Protein AF-A0A2M8T6F3-F1 (afdb_monomer)

Solvent-accessible surface area (backbone atoms only — not comparable to full-atom values): 13696 Å² total; per-residue (Å²): 136,59,75,64,62,54,52,52,51,51,52,51,52,51,51,53,51,54,53,50,53,52,51,54,50,51,51,55,49,52,33,59,77,69,69,48,56,65,68,57,55,52,50,52,51,50,52,52,52,52,50,51,50,48,52,52,48,51,51,50,53,48,50,52,53,50,51,54,51,55,39,49,55,43,65,70,54,50,73,78,53,60,75,69,48,53,63,69,53,47,49,54,34,50,44,38,49,42,41,74,74,65,30,50,70,43,73,48,56,99,67,91,40,58,42,32,48,36,39,38,36,47,96,84,50,27,33,30,25,23,72,44,77,50,96,56,64,43,54,48,64,59,57,54,29,22,60,62,22,23,69,79,70,66,33,76,31,26,34,38,40,26,69,31,46,67,34,72,67,26,50,53,56,33,70,76,35,88,49,47,45,80,35,30,37,67,50,46,52,51,55,55,43,71,78,39,84,83,75,77,53,74,80,55,56,78,69,62,46,64,29,93,88,75,69,44,54,35,39,82,44,83,50,97,92,46,62,30,30,34,32,67,55,55,87,86,36,82,56,69,44,79,62,83,81,128

Secondary structure (DSSP, 8-state):
--HHHHHHHHHHHHHHHHHHHHHHHHHHHHHHHTT--HHHHHHHHHHHHHHHHHHHHHHHHHHHHHHHHHHHHHHT--HHHHTT--HHHHHHHHHHHHHHTT-EEEEPPSSS--S-SEEEEETTEEEEEEEE--SSPB-HHHHHHHHHHHHHHT-SEEEEEESS-B-HHHHHHHHHSTTEEEE-HHHHHHHHHHT-TT---HHHHTT-PBPTTTSPBEEEEEETTEEEEEETTTTT---EEE----

Mean predicted aligned error: 15.69 Å

Foldseek 3Di:
DDPVVVVVVVVVVVVVVVVVVVVVVVVVVVCVVVVPPPVVVVVVVVVVVVVVVVVVVVVVVVVVVVVVVLLVVLLPDDLVVLLVDDQVRVLSSVCSLLVLVVWDKDAADPPPSQLFGIWTDDPNAIETEHEDEDPDADEQVSVVSQVRCCVVVVHQAYEYEYCAHHDPRNVVSQVVPPRYYYHHNVNVVVSSVVSPVPPPDPVVVVVFDAFPPPRATWDWDADPVGIKTAGPPPPVDGDIGRDDDD

Nearest PDB structures (foldseek):
  4oc8-assembly1_B  TM=6.916E-01  e=4.211E-05  Azoarcus olearius
  8bao-assembly1_B  TM=6.295E-01  e=6.475E-03  Dysgonamonadaceae bacterium
  3g6w-assembly1_C  TM=5.113E-01  e=3.460E-01  Saccharolobus solfataricus
  1xtt-assembly1_D  TM=5.562E-01  e=5.346E-01  Saccharolobus solfataricus
  2wns-assembly1_A  TM=4.383E-01  e=2.383E-01  Homo sapiens

pLDDT: mean 86.15, std 12.75, range [47.06, 98.62]

Sequence (246 aa):
MSRIKRRMAAKRRKLYVELFISSVGLITCYLKVNRIDVANVRNVMLIIMAFLFFILLIRFLYTQFFNNRISSKYLNSSIGIVDKMTGEEFEEFLKAHFEKLGYKVELTPTTGDYGADLVLNKSGYRIVVQAKRWISKVGIEAVQQVIASKSYYKADKCLVVTNNYFTPNAINLADTNKNVELWDRRDLIKMMNKNNPTIKSSSEISKRVICPKCGKEMKLRHGRNGDFYGCSNYPKCKCTRAVRRR

Structure (mmCIF, N/CA/C/O backbone):
data_AF-A0A2M8T6F3-F1
#
_entry.id   AF-A0A2M8T6F3-F1
#
loop_
_atom_site.group_PDB
_atom_site.id
_atom_site.type_symbol
_atom_site.label_atom_id
_atom_site.label_alt_id
_atom_site.label_comp_id
_atom_site.label_asym_id
_atom_site.label_entity_id
_atom_site.label_seq_id
_atom_site.pdbx_PDB_ins_code
_atom_site.Cartn_x
_atom_site.Cartn_y
_atom_site.Cartn_z
_atom_site.occupancy
_atom_site.B_iso_or_equiv
_atom_site.auth_seq_id
_atom_site.auth_comp_id
_atom_site.auth_asym_id
_atom_site.auth_atom_id
_atom_site.pdbx_PDB_model_num
ATOM 1 N N . MET A 1 1 ? -16.363 -12.952 -40.901 1.00 53.62 1 MET A N 1
ATOM 2 C CA . MET A 1 1 ? -15.401 -12.110 -41.665 1.00 53.62 1 MET A CA 1
ATOM 3 C C . MET A 1 1 ? -15.574 -12.345 -43.173 1.00 53.62 1 MET A C 1
ATOM 5 O O . MET A 1 1 ? -15.381 -13.475 -43.618 1.00 53.62 1 MET A O 1
ATOM 9 N N . SER A 1 2 ? -16.007 -11.326 -43.933 1.00 66.88 2 SER A N 1
ATOM 10 C CA . SER A 1 2 ? -16.493 -11.441 -45.327 1.00 66.88 2 SER A CA 1
ATOM 11 C C . SER A 1 2 ? -15.417 -11.885 -46.336 1.00 66.88 2 SER A C 1
ATOM 13 O O . SER A 1 2 ? -14.233 -11.579 -46.176 1.00 66.88 2 SER A O 1
ATOM 15 N N . ARG A 1 3 ? -15.822 -12.597 -47.405 1.00 66.56 3 ARG A N 1
ATOM 16 C CA . ARG A 1 3 ? -14.931 -13.070 -48.496 1.00 66.56 3 ARG A CA 1
ATOM 17 C C . ARG A 1 3 ? -14.106 -11.932 -49.126 1.00 66.56 3 ARG A C 1
ATOM 19 O O . ARG A 1 3 ? -12.960 -12.147 -49.514 1.00 66.56 3 ARG A O 1
ATOM 26 N N . ILE A 1 4 ? -14.649 -10.714 -49.139 1.00 68.31 4 ILE A N 1
ATOM 27 C CA . ILE A 1 4 ? -13.994 -9.496 -49.638 1.00 68.31 4 ILE A CA 1
ATOM 28 C C . ILE A 1 4 ? -12.791 -9.101 -48.762 1.00 68.31 4 ILE A C 1
ATOM 30 O O . ILE A 1 4 ? -11.708 -8.859 -49.294 1.00 68.31 4 ILE A O 1
ATOM 34 N N . LYS A 1 5 ? -12.924 -9.130 -47.425 1.00 61.97 5 LYS A N 1
ATOM 35 C CA . LYS A 1 5 ? -11.810 -8.821 -46.504 1.00 61.97 5 LYS A CA 1
ATOM 36 C C . LYS A 1 5 ? -10.634 -9.792 -46.675 1.00 61.97 5 LYS A C 1
ATOM 38 O O . LYS A 1 5 ? -9.483 -9.367 -46.622 1.00 61.97 5 LYS A O 1
ATOM 43 N N . ARG A 1 6 ? -10.902 -11.076 -46.957 1.00 65.19 6 ARG A N 1
ATOM 44 C CA . ARG A 1 6 ? -9.846 -12.078 -47.220 1.00 65.19 6 ARG A CA 1
ATOM 45 C C . ARG A 1 6 ? -9.105 -11.812 -48.535 1.00 65.19 6 ARG A C 1
ATOM 47 O O . ARG A 1 6 ? -7.880 -11.877 -48.557 1.00 65.19 6 ARG A O 1
ATOM 54 N N . ARG A 1 7 ? -9.823 -11.450 -49.606 1.00 70.19 7 ARG A N 1
ATOM 55 C CA . ARG A 1 7 ? -9.215 -11.096 -50.905 1.00 70.19 7 ARG A CA 1
ATOM 56 C C . ARG A 1 7 ? -8.368 -9.823 -50.826 1.00 70.19 7 ARG A C 1
ATOM 58 O O . ARG A 1 7 ? -7.265 -9.800 -51.363 1.00 70.19 7 ARG A O 1
ATOM 65 N N . MET A 1 8 ? -8.833 -8.795 -50.111 1.00 66.06 8 MET A N 1
ATOM 66 C CA . MET A 1 8 ? -8.052 -7.567 -49.904 1.00 66.06 8 MET A CA 1
ATOM 67 C C . MET A 1 8 ? -6.778 -7.820 -49.087 1.00 66.06 8 MET A C 1
ATOM 69 O O . MET A 1 8 ? -5.720 -7.299 -49.434 1.00 66.06 8 MET A O 1
ATOM 73 N N . ALA A 1 9 ? -6.848 -8.658 -48.046 1.00 64.31 9 ALA A N 1
ATOM 74 C CA . ALA A 1 9 ? -5.675 -9.045 -47.263 1.00 64.31 9 ALA A CA 1
ATOM 75 C C . ALA A 1 9 ? -4.646 -9.824 -48.103 1.00 64.31 9 ALA A C 1
ATOM 77 O O . ALA A 1 9 ? -3.451 -9.562 -47.995 1.00 64.31 9 ALA A O 1
ATOM 78 N N . ALA A 1 10 ? -5.097 -10.725 -48.984 1.00 70.44 10 ALA A N 1
ATOM 79 C CA . ALA A 1 10 ? -4.219 -11.454 -49.902 1.00 70.44 10 ALA A CA 1
ATOM 80 C C . ALA A 1 10 ? -3.545 -10.526 -50.930 1.00 70.44 10 ALA A C 1
ATOM 82 O O . ALA A 1 10 ? -2.341 -10.631 -51.153 1.00 70.44 10 ALA A O 1
ATOM 83 N N . LYS A 1 11 ? -4.290 -9.565 -51.498 1.00 72.94 11 LYS A N 1
ATOM 84 C CA . LYS A 1 11 ? -3.749 -8.580 -52.450 1.00 72.94 11 LYS A CA 1
ATOM 85 C C . LYS A 1 11 ? -2.718 -7.655 -51.793 1.00 72.94 11 LYS A C 1
ATOM 87 O O . LYS A 1 11 ? -1.672 -7.403 -52.378 1.00 72.94 11 LYS A O 1
ATOM 92 N N . ARG A 1 12 ? -2.969 -7.221 -50.549 1.00 68.62 12 ARG A N 1
ATOM 93 C CA . ARG A 1 12 ? -1.994 -6.456 -49.752 1.00 68.62 12 ARG A CA 1
ATOM 94 C C . ARG A 1 12 ? -0.735 -7.270 -49.462 1.00 68.62 12 ARG A C 1
ATOM 96 O O . ARG A 1 12 ? 0.355 -6.760 -49.670 1.00 68.62 12 ARG A O 1
ATOM 103 N N . ARG A 1 13 ? -0.865 -8.536 -49.045 1.00 70.38 13 ARG A N 1
ATOM 104 C CA . ARG A 1 13 ? 0.295 -9.422 -48.824 1.00 70.38 13 ARG A CA 1
ATOM 105 C C . ARG A 1 13 ? 1.140 -9.581 -50.087 1.00 70.38 13 ARG A C 1
ATOM 107 O O . ARG A 1 13 ? 2.353 -9.471 -49.995 1.00 70.38 13 ARG A O 1
ATOM 114 N N . LYS A 1 14 ? 0.509 -9.774 -51.250 1.00 80.25 14 LYS A N 1
ATOM 115 C CA . LYS A 1 14 ? 1.218 -9.876 -52.532 1.00 80.25 14 LYS A CA 1
ATOM 116 C C . LYS A 1 14 ? 1.997 -8.595 -52.857 1.00 80.25 14 LYS A C 1
ATOM 118 O O . LYS A 1 14 ? 3.177 -8.679 -53.165 1.00 80.25 14 LYS A O 1
ATOM 123 N N . LEU A 1 15 ? 1.375 -7.429 -52.670 1.00 79.94 15 LEU A N 1
ATOM 124 C CA . LEU A 1 15 ? 2.025 -6.131 -52.875 1.00 79.94 15 LEU A CA 1
ATOM 125 C C . LEU A 1 15 ? 3.225 -5.911 -51.934 1.00 79.94 15 LEU A C 1
ATOM 127 O O . LEU A 1 15 ? 4.266 -5.439 -52.373 1.00 79.94 15 LEU A O 1
ATOM 131 N N . TYR A 1 16 ? 3.113 -6.283 -50.654 1.00 74.25 16 TYR A N 1
ATOM 132 C CA . TYR A 1 16 ? 4.238 -6.192 -49.712 1.00 74.25 16 TYR A CA 1
ATOM 133 C C . TYR A 1 16 ? 5.397 -7.121 -50.087 1.00 74.25 16 TYR A C 1
ATOM 135 O O . TYR A 1 16 ? 6.552 -6.734 -49.942 1.00 74.25 16 TYR A O 1
ATOM 143 N N . VAL A 1 17 ? 5.097 -8.326 -50.578 1.00 76.75 17 VAL A N 1
ATOM 144 C CA . VAL A 1 17 ? 6.118 -9.277 -51.040 1.00 76.75 17 VAL A CA 1
ATOM 145 C C . VAL A 1 17 ? 6.829 -8.743 -52.284 1.00 76.75 17 VAL A C 1
ATOM 147 O O . VAL A 1 17 ? 8.052 -8.783 -52.339 1.00 76.75 17 VAL A O 1
ATOM 150 N N . GLU A 1 18 ? 6.095 -8.178 -53.244 1.00 81.69 18 GLU A N 1
ATOM 151 C CA . GLU A 1 18 ? 6.681 -7.563 -54.444 1.00 81.69 18 GLU A CA 1
ATOM 152 C C . GLU A 1 18 ? 7.561 -6.352 -54.092 1.00 81.69 18 GLU A C 1
ATOM 154 O O . GLU A 1 18 ? 8.698 -6.260 -54.558 1.00 81.69 18 GLU A O 1
ATOM 159 N N . LEU A 1 19 ? 7.097 -5.477 -53.191 1.00 74.56 19 LEU A N 1
ATOM 160 C CA . LEU A 1 19 ? 7.885 -4.345 -52.691 1.00 74.56 19 LEU A CA 1
ATOM 161 C C . LEU A 1 19 ? 9.163 -4.806 -51.974 1.00 74.56 19 LEU A C 1
ATOM 163 O O . LEU A 1 19 ? 10.229 -4.238 -52.202 1.00 74.56 19 LEU A O 1
ATOM 167 N N . PHE A 1 20 ? 9.085 -5.863 -51.163 1.00 79.75 20 PHE A N 1
ATOM 168 C CA . PHE A 1 20 ? 10.239 -6.427 -50.461 1.00 79.75 20 PHE A CA 1
ATOM 169 C C . PHE A 1 20 ? 11.263 -7.058 -51.415 1.00 79.75 20 PHE A C 1
ATOM 171 O O . PHE A 1 20 ? 12.460 -6.826 -51.279 1.00 79.75 20 PHE A O 1
ATOM 178 N N . ILE A 1 21 ? 10.811 -7.814 -52.419 1.00 79.12 21 ILE A N 1
ATOM 179 C CA . ILE A 1 21 ? 11.706 -8.393 -53.432 1.00 79.12 21 ILE A CA 1
ATOM 180 C C . ILE A 1 21 ? 12.411 -7.274 -54.210 1.00 79.12 21 ILE A C 1
ATOM 182 O O . ILE A 1 21 ? 13.619 -7.348 -54.439 1.00 79.12 21 ILE A O 1
ATOM 186 N N . SER A 1 22 ? 11.683 -6.210 -54.564 1.00 79.50 22 SER A N 1
ATOM 187 C CA . SER A 1 22 ? 12.251 -5.081 -55.304 1.00 79.50 22 SER A CA 1
ATOM 188 C C . SER A 1 22 ? 13.301 -4.303 -54.496 1.00 79.50 22 SER A C 1
ATOM 190 O O . SER A 1 22 ? 14.354 -3.957 -55.031 1.00 79.50 22 SER A O 1
ATOM 192 N N . SER A 1 23 ? 13.083 -4.099 -53.191 1.00 74.31 23 SER A N 1
ATOM 193 C CA . SER A 1 23 ? 14.045 -3.408 -52.327 1.00 74.31 23 SER A CA 1
ATOM 194 C C . SER A 1 23 ? 15.296 -4.248 -52.052 1.00 74.31 23 SER A C 1
ATOM 196 O O . SER A 1 23 ? 16.404 -3.716 -52.102 1.00 74.31 23 SER A O 1
ATOM 198 N N . VAL A 1 24 ? 15.159 -5.566 -51.862 1.00 77.56 24 VAL A N 1
ATOM 199 C CA . VAL A 1 24 ? 16.305 -6.491 -51.765 1.00 77.56 24 VAL A CA 1
ATOM 200 C C . VAL A 1 24 ? 17.110 -6.500 -53.073 1.00 77.56 24 VAL A C 1
ATOM 202 O O . VAL A 1 24 ? 18.344 -6.489 -53.040 1.00 77.56 24 VAL A O 1
ATOM 205 N N . GLY A 1 25 ? 16.435 -6.447 -54.226 1.00 77.50 25 GLY A N 1
ATOM 206 C CA . GLY A 1 25 ? 17.064 -6.321 -55.544 1.00 77.50 25 GLY A CA 1
ATOM 207 C C . GLY A 1 25 ? 17.878 -5.030 -55.709 1.00 77.50 25 GLY A C 1
ATOM 208 O O . GLY A 1 25 ? 19.016 -5.068 -56.173 1.00 77.50 25 GLY A O 1
ATOM 209 N N . LEU A 1 26 ? 17.344 -3.888 -55.267 1.00 76.44 26 LEU A N 1
ATOM 210 C CA . LEU A 1 26 ? 18.054 -2.602 -55.307 1.00 76.44 26 LEU A CA 1
ATOM 211 C C . LEU A 1 26 ? 19.271 -2.581 -54.376 1.00 76.44 26 LEU A C 1
ATOM 213 O O . LEU A 1 26 ? 20.337 -2.115 -54.774 1.00 76.44 26 LEU A O 1
ATOM 217 N N . ILE A 1 27 ? 19.141 -3.136 -53.168 1.00 74.81 27 ILE A N 1
ATOM 218 C CA . ILE A 1 27 ? 20.241 -3.228 -52.199 1.00 74.81 27 ILE A CA 1
ATOM 219 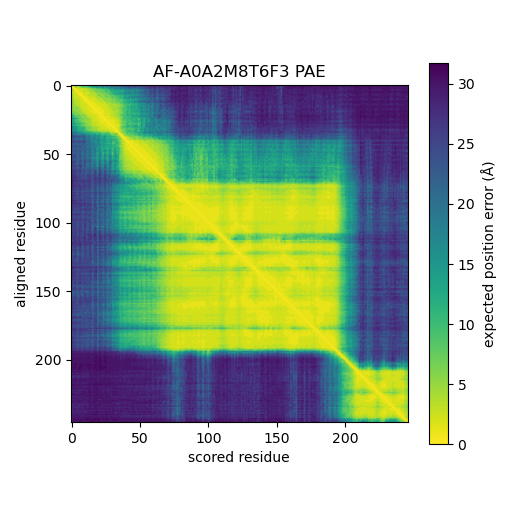C C . ILE A 1 27 ? 21.357 -4.126 -52.746 1.00 74.81 27 ILE A C 1
ATOM 221 O O . ILE A 1 27 ? 22.519 -3.734 -52.735 1.00 74.81 27 ILE A O 1
ATOM 225 N N . THR A 1 28 ? 21.029 -5.301 -53.287 1.00 72.19 28 THR A N 1
ATOM 226 C CA . THR A 1 28 ? 22.031 -6.210 -53.878 1.00 72.19 28 THR A CA 1
ATOM 227 C C . THR A 1 28 ? 22.720 -5.608 -55.105 1.00 72.19 28 THR A C 1
ATOM 229 O O . THR A 1 28 ? 23.937 -5.744 -55.243 1.00 72.19 28 THR A O 1
ATOM 232 N N . CYS A 1 29 ? 21.983 -4.885 -55.955 1.00 74.56 29 CYS A N 1
ATOM 233 C CA . CYS A 1 29 ? 22.549 -4.147 -57.084 1.00 74.56 29 CYS A CA 1
ATOM 234 C C . CYS A 1 29 ? 23.508 -3.040 -56.615 1.00 74.56 29 CYS A C 1
ATOM 236 O O . CYS A 1 29 ? 24.650 -2.984 -57.069 1.00 74.56 29 CYS A O 1
ATOM 238 N N . TYR A 1 30 ? 23.095 -2.221 -55.643 1.00 76.56 30 TYR A N 1
ATOM 239 C CA . TYR A 1 30 ? 23.916 -1.154 -55.066 1.00 76.56 30 TYR A CA 1
ATOM 240 C C . TYR A 1 30 ? 25.218 -1.681 -54.446 1.00 76.56 30 TYR A C 1
ATOM 242 O O . TYR A 1 30 ? 26.289 -1.115 -54.679 1.00 76.56 30 TYR A O 1
ATOM 250 N N . LEU A 1 31 ? 25.147 -2.790 -53.701 1.00 71.19 31 LEU A N 1
ATOM 251 C CA . LEU A 1 31 ? 26.322 -3.441 -53.115 1.00 71.19 31 LEU A CA 1
ATOM 252 C C . LEU A 1 31 ? 27.295 -3.933 -54.198 1.00 71.19 31 LEU A C 1
ATOM 254 O O . LEU A 1 31 ? 28.505 -3.756 -54.064 1.00 71.19 31 LEU A O 1
ATOM 258 N N . LYS A 1 32 ? 26.771 -4.485 -55.301 1.00 73.31 32 LYS A N 1
ATOM 259 C CA . LYS A 1 32 ? 27.574 -4.984 -56.427 1.00 73.31 32 LYS A CA 1
ATOM 260 C C . LYS A 1 32 ? 28.221 -3.859 -57.243 1.00 73.31 32 LYS A C 1
ATOM 262 O O . LYS A 1 32 ? 29.399 -3.970 -57.574 1.00 73.31 32 LYS A O 1
ATOM 267 N N . VAL A 1 33 ? 27.484 -2.782 -57.536 1.00 79.19 33 VAL A N 1
ATOM 268 C CA . VAL A 1 33 ? 27.979 -1.607 -58.285 1.00 79.19 33 VAL A CA 1
ATOM 269 C C . VAL A 1 33 ? 29.123 -0.920 -57.541 1.00 79.19 33 VAL A C 1
ATOM 271 O O . VAL A 1 33 ? 30.142 -0.601 -58.144 1.00 79.19 33 VAL A O 1
ATOM 274 N N . ASN A 1 34 ? 28.998 -0.766 -56.223 1.00 73.38 34 ASN A N 1
ATOM 275 C CA . ASN A 1 34 ? 30.015 -0.107 -55.403 1.00 73.38 34 ASN A CA 1
ATOM 276 C C . ASN A 1 34 ? 31.150 -1.048 -54.949 1.00 73.38 34 ASN A C 1
ATOM 278 O O . ASN A 1 34 ? 31.975 -0.649 -54.132 1.00 73.38 34 ASN A O 1
ATOM 282 N N . ARG A 1 35 ? 31.185 -2.300 -55.442 1.00 70.06 35 ARG A N 1
ATOM 283 C CA . ARG A 1 35 ? 32.111 -3.367 -55.006 1.00 70.06 35 ARG A CA 1
ATOM 284 C C . ARG A 1 35 ? 32.214 -3.498 -53.481 1.00 70.06 35 ARG A C 1
ATOM 286 O O . ARG A 1 35 ? 33.274 -3.806 -52.940 1.00 70.06 35 ARG A O 1
ATOM 293 N N . ILE A 1 36 ? 31.104 -3.264 -52.787 1.00 64.19 36 ILE A N 1
ATOM 294 C CA . ILE A 1 36 ? 31.040 -3.395 -51.339 1.00 64.19 36 ILE A CA 1
ATOM 295 C C . ILE A 1 36 ? 30.892 -4.884 -51.043 1.00 64.19 36 ILE A C 1
ATOM 297 O O . ILE A 1 36 ? 29.913 -5.513 -51.450 1.00 64.19 36 ILE A O 1
ATOM 301 N N . ASP A 1 37 ? 31.867 -5.453 -50.340 1.00 70.81 37 ASP A N 1
ATOM 302 C CA . ASP A 1 37 ? 31.825 -6.855 -49.944 1.00 70.81 37 ASP A CA 1
ATOM 303 C C . ASP A 1 37 ? 30.579 -7.116 -49.079 1.00 70.81 37 ASP A C 1
ATOM 305 O O . ASP A 1 37 ? 30.418 -6.582 -47.977 1.00 70.81 37 ASP A O 1
ATOM 309 N N . VAL A 1 38 ? 29.667 -7.936 -49.604 1.00 65.81 38 VAL A N 1
ATOM 310 C CA . VAL A 1 38 ? 28.400 -8.292 -48.955 1.00 65.81 38 VAL A CA 1
ATOM 311 C C . VAL A 1 38 ? 28.657 -8.988 -47.615 1.00 65.81 38 VAL A C 1
ATOM 313 O O . VAL A 1 38 ? 27.866 -8.827 -46.683 1.00 65.81 38 VAL A O 1
ATOM 316 N N . ALA A 1 39 ? 29.777 -9.710 -47.478 1.00 68.88 39 ALA A N 1
ATOM 317 C CA . ALA A 1 39 ? 30.193 -10.285 -46.206 1.00 68.88 39 ALA A CA 1
ATOM 318 C C . ALA A 1 39 ? 30.544 -9.186 -45.193 1.00 68.88 39 ALA A C 1
ATOM 320 O O . ALA A 1 39 ? 30.109 -9.275 -44.045 1.00 68.88 39 ALA A O 1
ATOM 321 N N . ASN A 1 40 ? 31.217 -8.113 -45.623 1.00 75.69 40 ASN A N 1
ATOM 322 C CA . ASN A 1 40 ? 31.527 -6.969 -44.764 1.00 75.69 40 ASN A CA 1
ATOM 323 C C . ASN A 1 40 ? 30.260 -6.221 -44.337 1.00 75.69 40 ASN A C 1
ATOM 325 O O . ASN A 1 40 ? 30.106 -5.932 -43.154 1.00 75.69 40 ASN A O 1
ATOM 329 N N . VAL A 1 41 ? 29.298 -5.990 -45.237 1.00 79.12 41 VAL A N 1
ATOM 330 C CA . VAL A 1 41 ? 28.024 -5.331 -44.873 1.00 79.12 41 VAL A CA 1
ATOM 331 C C . VAL A 1 41 ? 27.193 -6.186 -43.925 1.00 79.12 41 VAL A C 1
ATOM 333 O O . VAL A 1 41 ? 26.648 -5.668 -42.951 1.00 79.12 41 VAL A O 1
ATOM 336 N N . ARG A 1 42 ? 27.128 -7.502 -44.157 1.00 79.31 42 ARG A N 1
ATOM 337 C CA . ARG A 1 42 ? 26.465 -8.443 -43.246 1.00 79.31 42 ARG A CA 1
ATOM 338 C C . ARG A 1 42 ? 27.115 -8.421 -41.863 1.00 79.31 42 ARG A C 1
ATOM 340 O O . ARG A 1 42 ? 26.402 -8.345 -40.868 1.00 79.31 42 ARG A O 1
ATOM 347 N N . ASN A 1 43 ? 28.444 -8.457 -41.796 1.00 77.06 43 ASN A N 1
ATOM 348 C CA . ASN A 1 43 ? 29.179 -8.434 -40.532 1.00 77.06 43 ASN A CA 1
ATOM 349 C C . ASN A 1 43 ? 28.984 -7.100 -39.793 1.00 77.06 43 ASN A C 1
ATOM 351 O O . ASN A 1 43 ? 28.716 -7.110 -38.595 1.00 77.06 43 ASN A O 1
ATOM 355 N N . VAL A 1 44 ? 29.013 -5.964 -40.500 1.00 82.62 44 VAL A N 1
ATOM 356 C CA . VAL A 1 44 ? 28.726 -4.636 -39.928 1.00 82.62 44 VAL A CA 1
ATOM 357 C C . VAL A 1 44 ? 27.299 -4.570 -39.373 1.00 82.62 44 VAL A C 1
ATOM 359 O O . VAL A 1 44 ? 27.104 -4.132 -38.241 1.00 82.62 44 VAL A O 1
ATOM 362 N N . MET A 1 45 ? 26.302 -5.070 -40.109 1.00 85.25 45 MET A N 1
ATOM 363 C CA . MET A 1 45 ? 24.916 -5.127 -39.630 1.00 85.25 45 MET A CA 1
ATOM 364 C C . MET A 1 45 ? 24.760 -6.016 -38.388 1.00 85.25 45 MET A C 1
ATOM 366 O O . MET A 1 45 ? 24.052 -5.640 -37.454 1.00 85.25 45 MET A O 1
ATOM 370 N N . LEU A 1 46 ? 25.439 -7.168 -38.336 1.00 82.75 46 LEU A N 1
ATOM 371 C CA . LEU A 1 46 ? 25.434 -8.048 -37.161 1.00 82.75 46 LEU A CA 1
ATOM 372 C C . LEU A 1 46 ? 26.051 -7.367 -35.931 1.00 82.75 46 LEU A C 1
ATOM 374 O O . LEU A 1 46 ? 25.494 -7.479 -34.841 1.00 82.75 46 LEU A O 1
ATOM 378 N N . ILE A 1 47 ? 27.144 -6.618 -36.104 1.00 81.25 47 ILE A N 1
ATOM 379 C CA . ILE A 1 47 ? 27.788 -5.859 -35.022 1.00 81.25 47 ILE A CA 1
ATOM 380 C C . ILE A 1 47 ? 26.852 -4.765 -34.492 1.00 81.25 47 ILE A C 1
ATOM 382 O O . ILE A 1 47 ? 26.685 -4.639 -33.280 1.00 81.25 47 ILE A O 1
ATOM 386 N N . ILE A 1 48 ? 26.185 -4.016 -35.378 1.00 87.38 48 ILE A N 1
ATOM 387 C CA . ILE A 1 48 ? 25.223 -2.973 -34.983 1.00 87.38 48 ILE A CA 1
ATOM 388 C C . ILE A 1 48 ? 24.043 -3.585 -34.218 1.00 87.38 48 ILE A C 1
ATOM 390 O O . ILE A 1 48 ? 23.667 -3.082 -33.159 1.00 87.38 48 ILE A O 1
ATOM 394 N N . MET A 1 49 ? 23.475 -4.692 -34.710 1.00 91.50 49 MET A N 1
ATOM 395 C CA . MET A 1 49 ? 22.377 -5.382 -34.023 1.00 91.50 49 MET A CA 1
ATOM 396 C C . MET A 1 49 ? 22.803 -5.919 -32.652 1.00 91.50 49 MET A C 1
ATOM 398 O O . MET A 1 49 ? 22.057 -5.764 -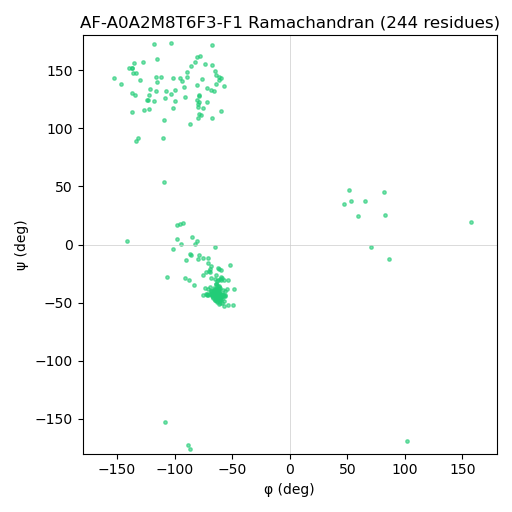31.685 1.00 91.50 49 MET A O 1
ATOM 402 N N . ALA A 1 50 ? 24.001 -6.498 -32.542 1.00 84.75 50 ALA A N 1
ATOM 403 C CA . ALA A 1 50 ? 24.546 -6.971 -31.273 1.00 84.75 50 ALA A CA 1
ATOM 404 C C . ALA A 1 50 ? 24.768 -5.819 -30.280 1.00 84.75 50 ALA A C 1
ATOM 406 O O . ALA A 1 50 ? 24.439 -5.952 -29.103 1.00 84.75 50 ALA A O 1
ATOM 407 N N . PHE A 1 51 ? 25.252 -4.667 -30.751 1.00 91.38 51 PHE A N 1
ATOM 408 C CA . PHE A 1 51 ? 25.445 -3.474 -29.927 1.00 91.38 51 PHE A CA 1
ATOM 409 C C . PHE A 1 51 ? 24.116 -2.893 -29.422 1.00 91.38 51 PHE A C 1
ATOM 411 O O . PHE A 1 51 ? 23.978 -2.610 -28.233 1.00 91.38 51 PHE A O 1
ATOM 418 N N . LEU A 1 52 ? 23.100 -2.788 -30.287 1.00 93.44 52 LEU A N 1
ATOM 419 C CA . LEU A 1 52 ? 21.754 -2.358 -29.887 1.00 93.44 52 LEU A CA 1
ATOM 420 C C . LEU A 1 52 ? 21.123 -3.328 -28.885 1.00 93.44 52 LEU A C 1
ATOM 422 O O . LEU A 1 52 ? 20.550 -2.896 -27.885 1.00 93.44 52 LEU A O 1
ATOM 426 N N . PHE A 1 53 ? 21.262 -4.635 -29.118 1.00 93.56 53 PHE A N 1
ATOM 427 C CA . PHE A 1 53 ? 20.815 -5.653 -28.174 1.00 93.56 53 PHE A CA 1
ATOM 428 C C . PHE A 1 53 ? 21.524 -5.513 -26.824 1.00 93.56 53 PHE A C 1
ATOM 430 O O . PHE A 1 53 ? 20.869 -5.558 -25.787 1.00 93.56 53 PHE A O 1
ATOM 437 N N . PHE A 1 54 ? 22.836 -5.275 -26.822 1.00 94.00 54 PHE A N 1
ATOM 438 C CA . PHE A 1 54 ? 23.614 -5.072 -25.604 1.00 94.00 54 PHE A CA 1
ATOM 439 C C . PHE A 1 54 ? 23.186 -3.809 -24.840 1.00 94.00 54 PHE A C 1
ATOM 441 O O . PHE A 1 54 ? 23.039 -3.860 -23.622 1.00 94.00 54 PHE A O 1
ATOM 448 N N . ILE A 1 55 ? 22.886 -2.703 -25.532 1.00 93.75 55 ILE A N 1
ATOM 449 C CA . ILE A 1 55 ? 22.320 -1.492 -24.912 1.00 93.75 55 ILE A CA 1
ATOM 450 C C . ILE A 1 55 ? 20.956 -1.788 -24.278 1.00 93.75 55 ILE A C 1
ATOM 452 O O . ILE A 1 55 ? 20.707 -1.401 -23.134 1.00 93.75 55 ILE A O 1
ATOM 456 N N . LEU A 1 56 ? 20.071 -2.485 -24.997 1.00 93.25 56 LEU A N 1
ATOM 457 C CA . LEU A 1 56 ? 18.759 -2.876 -24.476 1.00 93.25 56 LEU A CA 1
ATOM 458 C C . LEU A 1 56 ? 18.889 -3.821 -23.278 1.00 93.25 56 LEU A C 1
ATOM 460 O O . LEU A 1 56 ? 18.148 -3.671 -22.308 1.00 93.25 56 LEU A O 1
ATOM 464 N N . LEU A 1 57 ? 19.857 -4.738 -23.312 1.00 93.19 57 LEU A N 1
ATOM 465 C CA . LEU A 1 57 ? 20.171 -5.647 -22.216 1.00 93.19 57 LEU A CA 1
ATOM 466 C C . LEU A 1 57 ? 20.690 -4.882 -20.995 1.00 93.19 57 LEU A C 1
ATOM 468 O O . LEU A 1 57 ? 20.178 -5.093 -19.902 1.00 93.19 57 LEU A O 1
ATOM 472 N N . ILE A 1 58 ? 21.639 -3.956 -21.159 1.00 91.50 58 ILE A N 1
ATOM 473 C CA . ILE A 1 58 ? 22.131 -3.106 -20.062 1.00 91.50 58 ILE A CA 1
ATOM 474 C C . ILE A 1 58 ? 20.984 -2.299 -19.463 1.00 91.50 58 ILE A C 1
ATOM 476 O O . ILE A 1 58 ? 20.830 -2.275 -18.245 1.00 91.50 58 ILE A O 1
ATOM 480 N N . ARG A 1 59 ? 20.152 -1.667 -20.298 1.00 92.38 59 ARG A N 1
ATOM 481 C CA . ARG A 1 59 ? 18.982 -0.914 -19.836 1.00 92.38 59 ARG A CA 1
ATOM 482 C C . ARG A 1 59 ? 18.024 -1.818 -19.062 1.00 92.38 59 ARG A C 1
ATOM 484 O O . ARG A 1 59 ? 17.587 -1.437 -17.984 1.00 92.38 59 ARG A O 1
ATOM 491 N N . PHE A 1 60 ? 17.740 -3.017 -19.567 1.00 91.19 60 PHE A N 1
ATOM 492 C CA . PHE A 1 60 ? 16.894 -4.002 -18.893 1.00 91.19 60 PHE A CA 1
ATOM 493 C C . PHE A 1 60 ? 17.471 -4.430 -17.537 1.00 91.19 60 PHE A C 1
ATOM 495 O O . PHE A 1 60 ? 16.757 -4.409 -16.535 1.00 91.19 60 PHE A O 1
ATOM 502 N N . LEU A 1 61 ? 18.763 -4.762 -17.485 1.00 88.31 61 LEU A N 1
ATOM 503 C CA . LEU A 1 61 ? 19.464 -5.141 -16.258 1.00 88.31 61 LEU A CA 1
ATOM 504 C C . LEU A 1 61 ? 19.503 -3.986 -15.252 1.00 88.31 61 LEU A C 1
ATOM 506 O O . LEU A 1 61 ? 19.268 -4.207 -14.066 1.00 88.31 61 LEU A O 1
ATOM 510 N N . TYR A 1 62 ? 19.733 -2.756 -15.714 1.00 84.56 62 TYR A N 1
ATOM 511 C CA . TYR A 1 62 ? 19.699 -1.555 -14.884 1.00 84.56 62 TYR A CA 1
ATOM 512 C C . TYR A 1 62 ? 18.301 -1.310 -14.313 1.00 84.56 62 TYR A C 1
ATOM 514 O O . TYR A 1 62 ? 18.164 -1.105 -13.111 1.00 84.56 62 TYR A O 1
ATOM 522 N N . THR A 1 63 ? 17.254 -1.395 -15.140 1.00 75.12 63 THR A N 1
ATOM 523 C CA . THR A 1 63 ? 15.863 -1.268 -14.688 1.00 75.12 63 THR A CA 1
ATOM 524 C C . THR A 1 63 ? 15.513 -2.347 -13.666 1.00 75.12 63 THR A C 1
ATOM 526 O O . THR A 1 63 ? 14.963 -2.025 -12.618 1.00 75.12 63 THR A O 1
ATOM 529 N N . GLN A 1 64 ? 15.885 -3.607 -13.908 1.00 77.00 64 GLN A N 1
ATOM 530 C CA . GLN A 1 64 ? 15.675 -4.692 -12.946 1.00 77.00 64 GLN A CA 1
ATOM 531 C C . GLN A 1 64 ? 16.409 -4.444 -11.624 1.00 77.00 64 GLN A C 1
ATOM 533 O O . GLN A 1 64 ? 15.828 -4.566 -10.546 1.00 77.00 64 GLN A O 1
ATOM 538 N N . PHE A 1 65 ? 17.681 -4.055 -11.688 1.00 77.00 65 PHE A N 1
ATOM 539 C CA . PHE A 1 65 ? 18.484 -3.770 -10.503 1.00 77.00 65 PHE A CA 1
ATOM 540 C C . PHE A 1 65 ? 17.929 -2.588 -9.696 1.00 77.00 65 PHE A C 1
ATOM 542 O O . PHE A 1 65 ? 17.818 -2.663 -8.471 1.00 77.00 65 PHE A O 1
ATOM 549 N N . PHE A 1 66 ? 17.556 -1.506 -10.377 1.00 68.38 66 PHE A N 1
ATOM 550 C CA . PHE A 1 66 ? 17.015 -0.300 -9.762 1.00 68.38 66 PHE A CA 1
ATOM 551 C C . PHE A 1 66 ? 15.646 -0.555 -9.122 1.00 68.38 66 PHE A C 1
ATOM 553 O O . PHE A 1 66 ? 15.452 -0.215 -7.954 1.00 68.38 66 PHE A O 1
ATOM 560 N N . ASN A 1 67 ? 14.744 -1.246 -9.827 1.00 70.19 67 ASN A N 1
ATOM 561 C CA . ASN A 1 67 ? 13.439 -1.644 -9.297 1.00 70.19 67 ASN A CA 1
ATOM 562 C C . ASN A 1 67 ? 13.594 -2.514 -8.042 1.00 70.19 67 ASN A C 1
ATOM 564 O O . ASN A 1 67 ? 12.965 -2.246 -7.021 1.00 70.19 67 ASN A O 1
ATOM 568 N N . ASN A 1 68 ? 14.510 -3.488 -8.067 1.00 71.88 68 ASN A N 1
ATOM 569 C CA . ASN A 1 68 ? 14.790 -4.331 -6.905 1.00 71.88 68 ASN A CA 1
ATOM 570 C C . ASN A 1 68 ? 15.314 -3.528 -5.705 1.00 71.88 68 ASN A C 1
ATOM 572 O O . ASN A 1 68 ? 14.938 -3.810 -4.564 1.00 71.88 68 ASN A O 1
ATOM 576 N N . ARG A 1 69 ?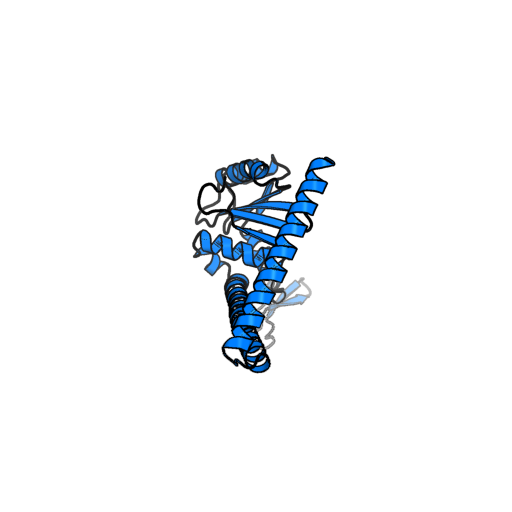 16.160 -2.512 -5.930 1.00 70.62 69 ARG A N 1
ATOM 577 C CA . ARG A 1 69 ? 16.636 -1.636 -4.848 1.00 70.62 69 ARG A CA 1
ATOM 578 C C . ARG A 1 69 ? 15.523 -0.769 -4.261 1.00 70.62 69 ARG A C 1
ATOM 580 O O . ARG A 1 69 ? 15.446 -0.669 -3.037 1.00 70.62 69 ARG A O 1
ATOM 587 N N . ILE A 1 70 ? 14.668 -0.172 -5.093 1.00 70.31 70 ILE A N 1
ATOM 588 C CA . ILE A 1 70 ? 13.545 0.655 -4.625 1.00 70.31 70 ILE A CA 1
ATOM 589 C C . ILE A 1 70 ? 12.559 -0.185 -3.813 1.00 70.31 70 ILE A C 1
ATOM 591 O O . ILE A 1 70 ? 12.244 0.177 -2.679 1.00 70.31 70 ILE A O 1
ATOM 595 N N . SER A 1 71 ? 12.142 -1.344 -4.324 1.00 77.94 71 SER A N 1
ATOM 596 C CA . SER A 1 71 ? 11.235 -2.228 -3.585 1.00 77.94 71 SER A CA 1
ATOM 597 C C . SER A 1 71 ? 11.857 -2.690 -2.265 1.00 77.94 71 SER A C 1
ATOM 599 O O . SER A 1 71 ? 11.175 -2.730 -1.244 1.00 77.94 71 SER A O 1
ATOM 601 N N . SER A 1 72 ? 13.170 -2.950 -2.235 1.00 81.38 72 SER A N 1
ATOM 602 C CA . SER A 1 72 ? 13.886 -3.294 -0.999 1.00 81.38 72 SER A CA 1
ATOM 603 C C . SER A 1 72 ? 13.883 -2.158 0.039 1.00 81.38 72 SER A C 1
ATOM 605 O O . SER A 1 72 ? 13.713 -2.429 1.229 1.00 81.38 72 SER A O 1
ATOM 607 N N . LYS A 1 73 ? 14.000 -0.884 -0.375 1.00 88.62 73 LYS A N 1
ATOM 608 C CA . LYS A 1 73 ? 13.877 0.281 0.531 1.00 88.62 73 LYS A CA 1
ATOM 609 C C . LYS A 1 73 ? 12.527 0.269 1.258 1.00 88.62 73 LYS A C 1
ATOM 611 O O . LYS A 1 73 ? 12.481 0.412 2.481 1.00 88.62 73 LYS A O 1
ATOM 616 N N . TYR A 1 74 ? 11.434 0.075 0.522 1.00 91.31 74 TYR A N 1
ATOM 617 C CA . TYR A 1 74 ? 10.091 0.091 1.101 1.00 91.31 74 TYR A CA 1
ATOM 618 C C . TYR A 1 74 ? 9.799 -1.146 1.952 1.00 91.31 74 TYR A C 1
ATOM 620 O O . TYR A 1 74 ? 9.304 -1.002 3.066 1.00 91.31 74 TYR A O 1
ATOM 628 N N . LEU A 1 75 ? 10.174 -2.342 1.491 1.00 89.38 75 LEU A N 1
ATOM 629 C CA . LEU A 1 75 ? 9.962 -3.601 2.221 1.00 89.38 75 LEU A CA 1
ATOM 630 C C . LEU A 1 75 ? 10.653 -3.642 3.592 1.00 89.38 75 LEU A C 1
ATOM 632 O O . LEU A 1 75 ? 10.180 -4.328 4.494 1.00 89.38 75 LEU A O 1
ATOM 636 N N . ASN A 1 76 ? 11.752 -2.905 3.759 1.00 87.94 76 ASN A N 1
ATOM 637 C CA . ASN A 1 76 ? 12.505 -2.838 5.014 1.00 87.94 76 ASN A CA 1
ATOM 638 C C . ASN A 1 76 ? 12.165 -1.601 5.869 1.00 87.94 76 ASN A C 1
ATOM 640 O O . ASN A 1 76 ? 12.802 -1.367 6.898 1.00 87.94 76 ASN A O 1
ATOM 644 N N . SER A 1 77 ? 11.186 -0.788 5.462 1.00 89.31 77 SER A N 1
ATOM 645 C CA . SER A 1 77 ? 10.791 0.410 6.207 1.00 89.31 77 SER A CA 1
ATOM 646 C C . SER A 1 77 ? 10.049 0.044 7.496 1.00 89.31 77 SER A C 1
ATOM 648 O O . SER A 1 77 ? 9.150 -0.791 7.494 1.00 89.31 77 SER A O 1
ATOM 650 N N . SER A 1 78 ? 10.402 0.685 8.614 1.00 91.69 78 SER A N 1
ATOM 651 C CA . SER A 1 78 ? 9.686 0.521 9.885 1.00 91.69 78 SER A CA 1
ATOM 652 C C . SER A 1 78 ? 8.419 1.377 9.926 1.00 91.69 78 SER A C 1
ATOM 654 O O . SER A 1 78 ? 8.298 2.361 9.196 1.00 91.69 78 SER A O 1
ATOM 656 N N . ILE A 1 79 ? 7.483 1.062 10.829 1.00 91.94 79 ILE A N 1
ATOM 657 C CA . ILE A 1 79 ? 6.224 1.818 10.933 1.00 91.94 79 ILE A CA 1
ATOM 658 C C . ILE A 1 79 ? 6.446 3.312 11.244 1.00 91.94 79 ILE A C 1
ATOM 660 O O . ILE A 1 79 ? 5.684 4.156 10.788 1.00 91.94 79 ILE A O 1
ATOM 664 N N . GLY A 1 80 ? 7.522 3.658 11.961 1.00 90.81 80 GLY A N 1
ATOM 665 C CA . GLY A 1 80 ? 7.872 5.055 12.237 1.00 90.81 80 GLY A CA 1
ATOM 666 C C . GLY A 1 80 ? 8.416 5.811 11.018 1.00 90.81 80 GLY A C 1
ATOM 667 O O . GLY A 1 80 ? 8.324 7.035 10.978 1.00 90.81 80 GLY A O 1
ATOM 668 N N . ILE A 1 81 ? 8.971 5.104 10.025 1.00 93.12 81 ILE A N 1
ATOM 669 C CA . ILE A 1 81 ? 9.336 5.689 8.723 1.00 93.12 81 ILE A CA 1
ATOM 670 C C . ILE A 1 81 ? 8.067 5.898 7.896 1.00 93.12 81 ILE A C 1
ATOM 672 O O . ILE A 1 81 ? 7.889 6.968 7.327 1.00 93.12 81 ILE A O 1
ATOM 676 N N . VAL A 1 82 ? 7.161 4.914 7.896 1.00 94.56 82 VAL A N 1
ATOM 677 C CA . VAL A 1 82 ? 5.869 4.990 7.193 1.00 94.56 82 VAL A CA 1
ATOM 678 C C . VAL A 1 82 ? 5.051 6.206 7.637 1.00 94.56 82 VAL A C 1
ATOM 680 O O . VAL A 1 82 ? 4.476 6.897 6.803 1.00 94.56 82 VAL A O 1
ATOM 683 N N . ASP A 1 83 ? 5.053 6.534 8.931 1.00 94.81 83 ASP A N 1
ATOM 684 C CA . ASP A 1 83 ? 4.345 7.713 9.453 1.00 94.81 83 ASP A CA 1
ATOM 685 C C . ASP A 1 83 ? 4.865 9.051 8.899 1.00 94.81 83 ASP A C 1
ATOM 687 O O . ASP A 1 83 ? 4.150 10.051 8.950 1.00 94.81 83 ASP A O 1
ATOM 691 N N . LYS A 1 84 ? 6.095 9.079 8.372 1.00 94.75 84 LYS A N 1
ATOM 692 C CA . LYS A 1 84 ? 6.753 10.276 7.831 1.00 94.75 84 LYS A CA 1
ATOM 693 C C . LYS A 1 84 ? 6.725 10.347 6.303 1.00 94.75 84 LYS A C 1
ATOM 695 O O . LYS A 1 84 ? 7.196 11.338 5.754 1.00 94.75 84 LYS A O 1
ATOM 700 N N . MET A 1 85 ? 6.204 9.321 5.630 1.00 95.00 85 MET A N 1
ATOM 701 C CA . MET A 1 85 ? 6.141 9.263 4.168 1.00 95.00 85 MET A CA 1
ATOM 702 C C . MET A 1 85 ? 5.182 10.312 3.595 1.00 95.00 85 MET A C 1
ATOM 704 O O . MET A 1 85 ? 4.205 10.720 4.236 1.00 95.00 85 MET A O 1
ATOM 708 N N . THR A 1 86 ? 5.401 10.721 2.350 1.00 95.94 86 THR A N 1
ATOM 709 C CA . THR A 1 86 ? 4.363 11.400 1.560 1.00 95.94 86 THR A CA 1
ATOM 710 C C . THR A 1 86 ? 3.211 10.436 1.221 1.00 95.94 86 THR A C 1
ATOM 712 O O . THR A 1 86 ? 3.280 9.242 1.514 1.00 95.94 86 THR A O 1
ATOM 715 N N . GLY A 1 87 ? 2.110 10.952 0.660 1.00 94.38 87 GLY A N 1
ATOM 716 C CA . GLY A 1 87 ? 1.019 10.096 0.166 1.00 94.38 87 GLY A CA 1
ATOM 717 C C . GLY A 1 87 ? 1.507 9.153 -0.937 1.00 94.38 87 GLY A C 1
ATOM 718 O O . GLY A 1 87 ? 1.391 7.941 -0.800 1.00 94.38 87 GLY A O 1
ATOM 719 N N . GLU A 1 88 ? 2.195 9.712 -1.932 1.00 94.00 88 GLU A N 1
ATOM 720 C CA . GLU A 1 88 ? 2.803 8.967 -3.042 1.00 94.00 88 GLU A CA 1
ATOM 721 C C . GLU A 1 88 ? 3.818 7.915 -2.559 1.00 94.00 88 GLU A C 1
ATOM 723 O O . GLU A 1 88 ? 3.819 6.771 -3.011 1.00 94.00 88 GLU A O 1
ATOM 728 N N . GLU A 1 89 ? 4.667 8.257 -1.582 1.00 95.06 89 GLU A N 1
ATOM 729 C CA . GLU A 1 89 ? 5.598 7.290 -0.993 1.00 95.06 89 GLU A CA 1
ATOM 730 C C . GLU A 1 89 ? 4.871 6.156 -0.264 1.00 95.06 89 GLU A C 1
ATOM 732 O O . GLU A 1 89 ? 5.351 5.021 -0.269 1.00 95.06 89 GLU A O 1
ATOM 737 N N . PHE A 1 90 ? 3.728 6.445 0.364 1.00 96.88 90 PHE A N 1
ATOM 738 C CA . PHE A 1 90 ? 2.909 5.429 1.014 1.00 96.88 90 PHE A CA 1
ATOM 739 C C . PHE A 1 90 ? 2.257 4.487 -0.006 1.00 96.88 90 PHE A C 1
ATOM 741 O O . PHE A 1 90 ? 2.190 3.282 0.235 1.00 96.88 90 PHE A O 1
ATOM 748 N N . GLU A 1 91 ? 1.838 4.993 -1.163 1.00 97.12 91 GLU A N 1
ATOM 749 C CA . GLU A 1 91 ? 1.317 4.179 -2.266 1.00 97.12 91 GLU A CA 1
ATOM 750 C C . GLU A 1 91 ? 2.392 3.253 -2.850 1.0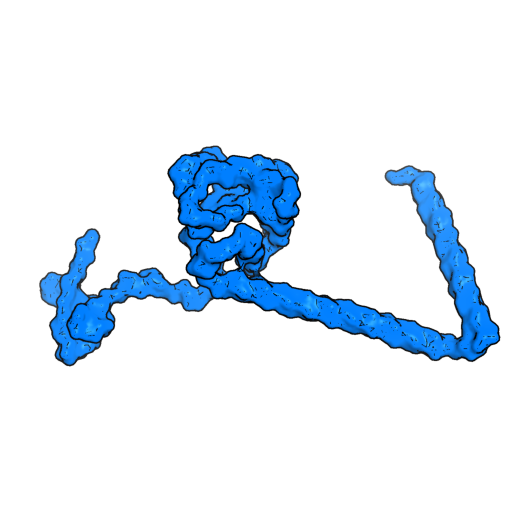0 97.12 91 GLU A C 1
ATOM 752 O O . GLU A 1 91 ? 2.171 2.044 -2.956 1.00 97.12 91 GLU A O 1
ATOM 757 N N . GLU A 1 92 ? 3.591 3.772 -3.137 1.00 95.56 92 GLU A N 1
ATOM 758 C CA . GLU A 1 92 ? 4.734 2.958 -3.580 1.00 95.56 92 GLU A CA 1
ATOM 759 C C . GLU A 1 92 ? 5.149 1.930 -2.511 1.00 95.56 92 GLU A C 1
ATOM 761 O O . GLU A 1 92 ? 5.470 0.777 -2.821 1.00 95.56 92 GLU A O 1
ATOM 766 N N . PHE A 1 93 ? 5.066 2.298 -1.229 1.00 96.12 93 PHE A N 1
ATOM 767 C CA . PHE A 1 93 ? 5.279 1.372 -0.122 1.00 96.12 93 PHE A CA 1
ATOM 768 C C . PHE A 1 93 ? 4.267 0.218 -0.127 1.00 96.12 93 PHE A C 1
ATOM 770 O O . PHE A 1 93 ? 4.665 -0.947 0.004 1.00 96.12 93 PHE A O 1
ATOM 777 N N . LEU A 1 94 ? 2.972 0.511 -0.288 1.00 97.06 94 LEU A N 1
ATOM 778 C CA . LEU A 1 94 ? 1.922 -0.508 -0.351 1.00 97.06 94 LEU A CA 1
ATOM 779 C C . LEU A 1 94 ? 2.096 -1.404 -1.574 1.00 97.06 94 LEU A C 1
ATOM 781 O O . LEU A 1 94 ? 2.029 -2.628 -1.445 1.00 97.06 94 LEU A O 1
ATOM 785 N N . LYS A 1 95 ? 2.389 -0.816 -2.735 1.00 96.62 95 LYS A N 1
ATOM 786 C CA . LYS A 1 95 ? 2.684 -1.544 -3.970 1.00 96.62 95 LYS A CA 1
ATOM 787 C C . LYS A 1 95 ? 3.800 -2.559 -3.769 1.00 96.62 95 LYS A C 1
ATOM 789 O O . LYS A 1 95 ? 3.572 -3.740 -4.018 1.00 96.62 95 LYS A O 1
ATOM 794 N N . ALA A 1 96 ? 4.944 -2.151 -3.215 1.00 94.00 96 ALA A N 1
ATOM 795 C CA . ALA A 1 96 ? 6.060 -3.064 -2.969 1.00 94.00 96 ALA A CA 1
ATOM 796 C C . ALA A 1 96 ? 5.662 -4.252 -2.066 1.00 94.00 96 ALA A C 1
ATOM 798 O O . ALA A 1 96 ? 6.064 -5.394 -2.309 1.00 94.00 96 ALA A O 1
ATOM 799 N N . HIS A 1 97 ? 4.839 -4.013 -1.039 1.00 94.75 97 HIS A N 1
ATOM 800 C CA . HIS A 1 97 ? 4.368 -5.066 -0.135 1.00 94.75 97 HIS A CA 1
ATOM 801 C C . HIS A 1 97 ? 3.352 -6.007 -0.786 1.00 94.75 97 HIS A C 1
ATOM 803 O O . HIS A 1 97 ? 3.442 -7.222 -0.593 1.00 94.75 97 HIS A O 1
ATOM 809 N N . PHE A 1 98 ? 2.399 -5.483 -1.554 1.00 96.06 98 PHE A N 1
ATOM 810 C CA . PHE A 1 98 ? 1.419 -6.304 -2.261 1.00 96.06 98 PHE A CA 1
ATOM 811 C C . PHE A 1 98 ? 2.069 -7.122 -3.382 1.00 96.06 98 PHE A C 1
ATOM 813 O O . PHE A 1 98 ? 1.778 -8.313 -3.506 1.00 96.06 98 PHE A O 1
ATOM 820 N N . GLU A 1 99 ? 3.016 -6.553 -4.128 1.00 93.75 99 GLU A N 1
ATOM 821 C CA . GLU A 1 99 ? 3.820 -7.298 -5.104 1.00 93.75 99 GLU A CA 1
ATOM 822 C C . GLU A 1 99 ? 4.575 -8.450 -4.434 1.00 93.75 99 GLU A C 1
ATOM 824 O O . GLU A 1 99 ? 4.538 -9.587 -4.910 1.00 93.75 99 GLU A O 1
ATOM 829 N N . LYS A 1 100 ? 5.173 -8.207 -3.259 1.00 91.12 100 LYS A N 1
ATOM 830 C CA . LYS A 1 100 ? 5.844 -9.254 -2.476 1.00 91.12 100 LYS A CA 1
ATOM 831 C C . LYS A 1 100 ? 4.895 -10.368 -2.016 1.00 91.12 100 LYS A C 1
ATOM 833 O O . LYS A 1 100 ? 5.316 -11.520 -1.924 1.00 91.12 100 LYS A O 1
ATOM 838 N N . LEU A 1 101 ? 3.621 -10.053 -1.774 1.00 91.75 101 LEU A N 1
ATOM 839 C CA . LEU A 1 101 ? 2.556 -11.019 -1.462 1.00 91.75 101 LEU A CA 1
ATOM 840 C C . LEU A 1 101 ? 1.976 -11.724 -2.710 1.00 91.75 101 LEU A C 1
ATOM 842 O O . LEU A 1 101 ? 1.037 -12.531 -2.603 1.00 91.75 101 LEU A O 1
ATOM 846 N N . GLY A 1 102 ? 2.533 -11.445 -3.890 1.00 92.56 102 GLY A N 1
ATOM 847 C CA . GLY A 1 102 ? 2.184 -12.082 -5.156 1.00 92.56 102 GLY A CA 1
ATOM 848 C C . GLY A 1 102 ? 0.956 -11.486 -5.839 1.00 92.56 102 GLY A C 1
ATOM 849 O O . GLY A 1 102 ? 0.266 -12.206 -6.560 1.00 92.56 102 GLY A O 1
ATOM 850 N N . TYR A 1 103 ? 0.638 -10.218 -5.580 1.00 96.25 103 TYR A N 1
ATOM 851 C CA . TYR A 1 103 ? -0.345 -9.472 -6.365 1.00 96.25 103 TYR A CA 1
ATOM 852 C C . TYR A 1 103 ? 0.347 -8.780 -7.542 1.00 96.25 103 TYR A C 1
ATOM 854 O O . TYR A 1 103 ? 1.458 -8.277 -7.406 1.00 96.25 103 TYR A O 1
ATOM 862 N N . LYS A 1 104 ? -0.331 -8.697 -8.687 1.00 96.81 104 LYS A N 1
ATOM 863 C CA . LYS A 1 104 ? -0.006 -7.697 -9.707 1.00 96.81 104 LYS A CA 1
ATOM 864 C C . LYS A 1 104 ? -0.621 -6.374 -9.256 1.00 96.81 104 LYS A C 1
ATOM 866 O O . LYS A 1 104 ? -1.811 -6.354 -8.945 1.00 96.81 104 LYS A O 1
ATOM 871 N N . VAL A 1 105 ? 0.168 -5.307 -9.206 1.00 96.75 105 VAL A N 1
ATOM 872 C CA . VAL A 1 105 ? -0.268 -4.008 -8.679 1.00 96.75 105 VAL A CA 1
ATOM 873 C C . VAL A 1 105 ? -0.128 -2.934 -9.746 1.00 96.75 105 VAL A C 1
ATOM 875 O O . VAL A 1 105 ? 0.893 -2.850 -10.424 1.00 96.75 105 VAL A O 1
ATOM 878 N N . GLU A 1 106 ? -1.161 -2.115 -9.892 1.00 95.94 106 GLU A N 1
ATOM 879 C CA . GLU A 1 106 ? -1.193 -0.958 -10.782 1.00 95.94 106 GLU A CA 1
ATOM 880 C C . GLU A 1 106 ? -1.536 0.274 -9.935 1.00 95.94 106 GLU A C 1
ATOM 882 O O . GLU A 1 106 ? -2.543 0.257 -9.228 1.00 95.94 106 GLU A O 1
ATOM 887 N N . LEU A 1 107 ? -0.691 1.310 -9.965 1.00 95.50 107 LEU A N 1
ATOM 888 C CA . LEU A 1 107 ? -1.026 2.612 -9.376 1.00 95.50 107 LEU A CA 1
ATOM 889 C C . LEU A 1 107 ? -1.992 3.340 -10.305 1.00 95.50 107 LEU A C 1
ATOM 891 O O . LEU A 1 107 ? -1.872 3.241 -11.532 1.00 95.50 107 LEU A O 1
ATOM 895 N N . THR A 1 108 ? -2.953 4.046 -9.729 1.00 93.88 108 THR A N 1
ATOM 896 C CA . THR A 1 108 ? -3.886 4.865 -10.499 1.00 93.88 108 THR A CA 1
ATOM 897 C C . THR A 1 108 ? -3.221 6.182 -10.926 1.00 93.88 108 THR A C 1
ATOM 899 O O . THR A 1 108 ? -2.162 6.556 -10.415 1.00 93.88 108 THR A O 1
ATOM 902 N N . PRO A 1 109 ? -3.775 6.883 -11.930 1.00 89.12 109 PRO A N 1
ATOM 903 C CA . PRO A 1 109 ? -3.273 8.197 -12.314 1.00 89.12 109 PRO A CA 1
ATOM 904 C C . PRO A 1 109 ? -3.394 9.198 -11.160 1.00 89.12 109 PRO A C 1
ATOM 906 O O . PRO A 1 109 ? -4.402 9.213 -10.468 1.00 89.12 109 PRO A O 1
ATOM 909 N N . THR A 1 110 ? -2.429 10.110 -11.024 1.00 81.94 110 THR A N 1
ATOM 910 C CA . THR A 1 110 ? -2.431 11.159 -9.982 1.00 81.94 110 THR A CA 1
ATOM 911 C C . THR A 1 110 ? -3.652 12.089 -10.050 1.00 81.94 110 THR A C 1
ATOM 913 O O . THR A 1 110 ? -3.994 12.747 -9.072 1.00 81.94 110 THR A O 1
ATOM 916 N N . THR A 1 111 ? -4.314 12.181 -11.208 1.00 82.88 111 THR A N 1
ATOM 917 C CA . THR A 1 111 ? -5.524 12.984 -11.411 1.00 82.88 111 THR A CA 1
ATOM 918 C C . THR A 1 111 ? -6.622 12.159 -12.072 1.00 82.88 111 THR A C 1
ATOM 920 O O . THR A 1 111 ? -6.361 11.360 -12.971 1.00 82.88 111 THR A O 1
ATOM 923 N N . GLY A 1 112 ? -7.874 12.370 -11.649 1.00 82.25 112 GLY A N 1
ATOM 924 C CA . GLY A 1 112 ? -9.013 11.617 -12.187 1.00 82.25 112 GLY A CA 1
ATOM 925 C C . GLY A 1 112 ? -8.946 10.127 -11.844 1.00 82.25 112 GLY A C 1
ATOM 926 O O . GLY A 1 112 ? -9.288 9.283 -12.666 1.00 82.25 112 GLY A O 1
ATOM 927 N N . ASP A 1 113 ? -8.478 9.814 -10.641 1.00 81.19 113 ASP A N 1
ATOM 928 C CA . ASP A 1 113 ? -8.304 8.469 -10.092 1.00 81.19 113 ASP A CA 1
ATOM 929 C C . ASP A 1 113 ? -9.634 7.823 -9.655 1.00 81.19 113 ASP A C 1
ATOM 931 O O . ASP A 1 113 ? -9.695 6.618 -9.415 1.00 81.19 113 ASP A O 1
ATOM 935 N N . TYR A 1 114 ? -10.711 8.614 -9.595 1.00 89.50 114 TYR A N 1
ATOM 936 C CA . TYR A 1 114 ? -12.052 8.221 -9.149 1.00 89.50 114 TYR A CA 1
ATOM 937 C C . TYR A 1 114 ? -12.096 7.696 -7.703 1.00 89.50 114 TYR A C 1
ATOM 939 O O . TYR A 1 114 ? -13.024 6.965 -7.359 1.00 89.50 114 TYR A O 1
ATOM 947 N N . GLY A 1 115 ? -11.141 8.088 -6.848 1.00 88.12 115 GLY A N 1
ATOM 948 C CA . GLY A 1 115 ? -11.100 7.692 -5.437 1.00 88.12 115 GLY A CA 1
ATOM 949 C C . GLY A 1 115 ? -10.498 6.305 -5.218 1.00 88.12 115 GLY A C 1
ATOM 950 O O . GLY A 1 115 ? -11.076 5.468 -4.516 1.00 88.12 115 GLY A O 1
ATOM 951 N N . ALA A 1 116 ? -9.376 6.027 -5.875 1.00 95.62 116 ALA A N 1
ATOM 952 C 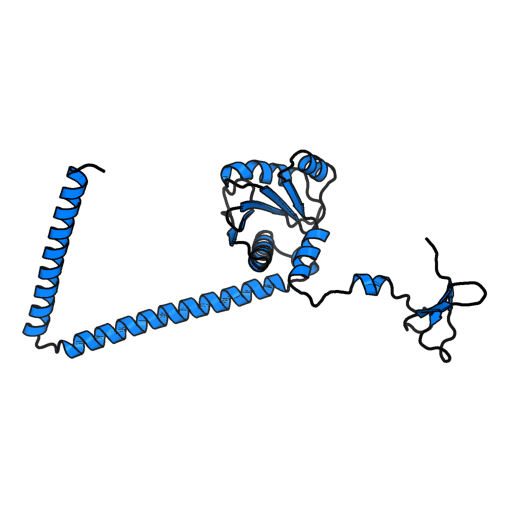CA . ALA A 1 116 ? -8.565 4.845 -5.632 1.00 95.62 116 ALA A CA 1
ATOM 953 C C . ALA A 1 116 ? -7.121 5.139 -5.993 1.00 95.62 116 ALA A C 1
ATOM 955 O O . ALA A 1 116 ? -6.875 5.740 -7.028 1.00 95.62 116 ALA A O 1
ATOM 956 N N . ASP A 1 117 ? -6.186 4.596 -5.223 1.00 97.81 117 ASP A N 1
ATOM 957 C CA . ASP A 1 117 ? -4.754 4.833 -5.414 1.00 97.81 117 ASP A CA 1
ATOM 958 C C . ASP A 1 117 ? -4.053 3.597 -6.014 1.00 97.81 117 ASP A C 1
ATOM 960 O O . ASP A 1 117 ? -3.065 3.702 -6.740 1.00 97.81 117 ASP A O 1
ATOM 964 N N . LEU A 1 118 ? -4.585 2.389 -5.761 1.00 97.81 118 LEU A N 1
ATOM 965 C CA . LEU A 1 118 ? -4.056 1.145 -6.329 1.00 97.81 118 LEU A CA 1
ATOM 966 C C . LEU A 1 118 ? -5.154 0.202 -6.821 1.00 97.81 118 LEU A C 1
ATOM 968 O O . LEU A 1 118 ? -6.247 0.111 -6.259 1.00 97.81 118 LEU A O 1
ATOM 972 N N . VAL A 1 119 ? -4.808 -0.606 -7.820 1.00 98.06 119 VAL A N 1
ATOM 973 C CA . VAL A 1 119 ? -5.590 -1.753 -8.277 1.00 98.06 119 VAL A CA 1
ATOM 974 C C . VAL A 1 119 ? -4.733 -3.009 -8.175 1.00 98.06 119 VAL A C 1
ATOM 976 O O . VAL A 1 119 ? -3.712 -3.153 -8.847 1.00 98.06 119 VAL A O 1
ATOM 979 N N . LEU A 1 120 ? -5.160 -3.941 -7.327 1.00 98.19 120 LEU A N 1
ATOM 980 C CA . LEU A 1 120 ? -4.526 -5.243 -7.145 1.00 98.19 120 LEU A CA 1
ATOM 981 C C . LEU A 1 120 ? -5.226 -6.280 -8.020 1.00 98.19 120 LEU A C 1
ATOM 983 O O . LEU A 1 120 ? -6.451 -6.284 -8.136 1.00 98.19 120 LEU A O 1
ATOM 987 N N . ASN A 1 121 ? -4.460 -7.211 -8.576 1.00 97.56 121 ASN A N 1
ATOM 988 C CA . ASN A 1 121 ? -4.977 -8.374 -9.283 1.00 97.56 121 ASN A CA 1
ATOM 989 C C . ASN A 1 121 ? -4.227 -9.635 -8.850 1.00 97.56 121 ASN A C 1
ATOM 991 O O . ASN A 1 121 ? -2.995 -9.684 -8.880 1.00 97.56 121 ASN A O 1
ATOM 995 N N . LYS A 1 122 ? -4.976 -10.670 -8.471 1.00 94.75 122 LYS A N 1
ATOM 996 C CA . LYS A 1 122 ? -4.435 -12.005 -8.217 1.00 94.75 122 LYS A CA 1
ATOM 997 C C . LYS A 1 122 ? -5.356 -13.048 -8.825 1.00 94.75 122 LYS A C 1
ATOM 999 O O . LYS A 1 122 ? -6.496 -13.195 -8.397 1.00 94.75 122 LYS A O 1
ATOM 1004 N N . SER A 1 123 ? -4.859 -13.757 -9.837 1.00 93.94 123 SER A N 1
ATOM 1005 C CA . SER A 1 123 ? -5.618 -14.794 -10.552 1.00 93.94 123 SER A CA 1
ATOM 1006 C C . SER A 1 123 ? -6.977 -14.307 -11.078 1.00 93.94 123 SER A C 1
ATOM 1008 O O . SER A 1 123 ? -7.961 -15.036 -11.030 1.00 93.94 123 SER A O 1
ATOM 1010 N N . GLY A 1 124 ? -7.040 -13.060 -11.556 1.00 92.50 124 GLY A N 1
ATOM 1011 C CA . GLY A 1 124 ? -8.264 -12.453 -12.085 1.00 92.50 124 GLY A CA 1
ATOM 1012 C C . GLY A 1 124 ? -9.156 -11.792 -11.032 1.00 92.50 124 GLY A C 1
ATOM 1013 O O . GLY A 1 124 ? -10.013 -11.005 -11.415 1.00 92.50 124 GLY A O 1
ATOM 1014 N N . TYR A 1 125 ? -8.917 -12.030 -9.738 1.00 96.62 125 TYR A N 1
ATOM 1015 C CA . TYR A 1 125 ? -9.625 -11.357 -8.651 1.00 96.62 125 TYR A CA 1
ATOM 1016 C C . TYR A 1 125 ? -9.042 -9.961 -8.424 1.00 96.62 125 TYR A C 1
ATOM 1018 O O . TYR A 1 125 ? -7.842 -9.823 -8.146 1.00 96.62 125 TYR A O 1
ATOM 1026 N N . ARG A 1 126 ? -9.874 -8.926 -8.561 1.00 97.75 126 ARG A N 1
ATOM 1027 C CA . ARG A 1 126 ? -9.462 -7.521 -8.535 1.00 97.75 126 ARG A CA 1
ATOM 1028 C C . ARG A 1 126 ? -9.889 -6.832 -7.249 1.00 97.75 126 ARG A C 1
ATOM 1030 O O . ARG A 1 126 ? -11.046 -6.900 -6.839 1.00 97.75 126 ARG A O 1
ATOM 1037 N N . ILE A 1 127 ? -8.954 -6.116 -6.638 1.00 98.44 127 ILE A N 1
ATOM 1038 C CA . ILE A 1 127 ? -9.195 -5.329 -5.429 1.00 98.44 127 ILE A CA 1
ATOM 1039 C C . ILE A 1 127 ? -8.800 -3.892 -5.723 1.00 98.44 127 ILE A C 1
ATOM 1041 O O . ILE A 1 127 ? -7.668 -3.641 -6.129 1.00 98.44 127 ILE A O 1
ATOM 1045 N N . VAL A 1 128 ? -9.721 -2.959 -5.521 1.00 98.06 128 VAL A N 1
ATOM 1046 C CA . VAL A 1 128 ? -9.415 -1.530 -5.580 1.00 98.06 128 VAL A CA 1
ATOM 1047 C C . VAL A 1 128 ? -9.043 -1.035 -4.186 1.00 98.06 128 VAL A C 1
ATOM 1049 O O . VAL A 1 128 ? -9.682 -1.415 -3.203 1.00 98.06 128 VAL A O 1
ATOM 1052 N N . VAL A 1 129 ? -7.982 -0.239 -4.091 1.00 98.56 129 VAL A N 1
ATOM 1053 C CA . VAL A 1 129 ? -7.391 0.188 -2.825 1.00 98.56 129 VAL A CA 1
ATOM 1054 C C . VAL A 1 129 ? -7.382 1.704 -2.735 1.00 98.56 129 VAL A C 1
ATOM 1056 O O . VAL A 1 129 ? -6.846 2.365 -3.619 1.00 98.56 129 VAL A O 1
ATOM 1059 N N . GLN A 1 130 ? -7.902 2.241 -1.635 1.00 98.12 130 GLN A N 1
ATOM 1060 C CA . GLN A 1 130 ? -7.644 3.616 -1.217 1.00 98.12 130 GLN A CA 1
ATOM 1061 C C . GLN A 1 130 ? -6.601 3.608 -0.093 1.00 98.12 130 GLN A C 1
ATOM 1063 O O . GLN A 1 130 ? -6.823 3.063 0.991 1.00 98.12 130 GLN A O 1
ATOM 1068 N N . ALA A 1 131 ? -5.461 4.227 -0.346 1.00 98.00 131 ALA A N 1
ATOM 1069 C CA . ALA A 1 131 ? -4.376 4.466 0.579 1.00 98.00 131 ALA A CA 1
ATOM 1070 C C . ALA A 1 131 ? -4.556 5.821 1.282 1.00 98.00 131 ALA A C 1
ATOM 1072 O O . ALA A 1 131 ? -4.719 6.880 0.684 1.00 98.00 131 ALA A O 1
ATOM 1073 N N . LYS A 1 132 ? -4.523 5.807 2.611 1.00 96.94 132 LYS A N 1
ATOM 1074 C CA . LYS A 1 132 ? -4.660 7.008 3.435 1.00 96.94 132 LYS A CA 1
ATOM 1075 C C . LYS A 1 132 ? -3.557 7.016 4.487 1.00 96.94 132 LYS A C 1
ATOM 1077 O O . LYS A 1 132 ? -3.760 6.556 5.610 1.00 96.94 132 LYS A O 1
ATOM 1082 N N . ARG A 1 133 ? -2.416 7.638 4.182 1.00 96.50 133 ARG A N 1
ATOM 1083 C CA . ARG A 1 133 ? -1.437 8.019 5.214 1.00 96.50 133 ARG A CA 1
ATOM 1084 C C . ARG A 1 133 ? -1.939 9.263 5.946 1.00 96.50 133 ARG A C 1
ATOM 1086 O O . ARG A 1 133 ? -1.987 10.329 5.346 1.00 96.50 133 ARG A O 1
ATOM 1093 N N . TRP A 1 134 ? -2.313 9.173 7.221 1.00 91.62 134 TRP A N 1
ATOM 1094 C CA . TRP A 1 134 ? -2.910 10.283 7.983 1.00 91.62 134 TRP A CA 1
ATOM 1095 C C . TRP A 1 134 ? -2.335 10.424 9.391 1.00 91.62 134 TRP A C 1
ATOM 1097 O O . TRP A 1 134 ? -1.989 9.449 10.059 1.00 91.62 134 TRP A O 1
ATOM 1107 N N . ILE A 1 135 ? -2.286 11.673 9.858 1.00 92.12 135 ILE A N 1
ATOM 1108 C CA . ILE A 1 135 ? -1.908 12.020 11.236 1.00 92.12 135 ILE A CA 1
ATOM 1109 C C . ILE A 1 135 ? -3.045 11.667 12.207 1.00 92.12 135 ILE A C 1
ATOM 1111 O O . ILE A 1 135 ? -2.801 11.171 13.305 1.00 92.12 135 ILE A O 1
ATOM 1115 N N . SER A 1 136 ? -4.290 11.869 11.776 1.00 94.25 136 SER A N 1
ATOM 1116 C CA . SER A 1 136 ? -5.506 11.594 12.548 1.00 94.25 136 SER A CA 1
ATOM 1117 C C . SER A 1 136 ? -6.193 10.305 12.095 1.00 94.25 136 SER A C 1
ATOM 1119 O O . SER A 1 136 ? -5.811 9.689 11.098 1.00 94.25 136 SER A O 1
ATOM 1121 N N . LYS A 1 137 ? -7.238 9.901 12.827 1.00 95.81 137 LYS A N 1
ATOM 1122 C CA . LYS A 1 137 ? -8.078 8.768 12.427 1.00 95.81 137 LYS A CA 1
ATOM 1123 C C . LYS A 1 137 ? -8.762 9.033 11.084 1.00 95.81 137 LYS A C 1
ATOM 1125 O O . LYS A 1 137 ? -9.237 10.139 10.841 1.00 95.81 137 LYS A O 1
ATOM 1130 N N . VAL A 1 138 ? -8.859 8.001 10.252 1.00 97.38 138 VAL A N 1
ATOM 1131 C CA . VAL A 1 138 ? -9.471 8.076 8.920 1.00 97.38 138 VAL A CA 1
ATOM 1132 C C . VAL A 1 138 ? -10.999 8.053 9.028 1.00 97.38 138 VAL A C 1
ATOM 1134 O O . VAL A 1 138 ? -11.588 7.210 9.715 1.00 97.38 138 VAL A O 1
ATOM 1137 N N . GLY A 1 139 ? -11.638 9.022 8.372 1.00 96.81 139 GLY A N 1
ATOM 1138 C CA . GLY A 1 139 ? -13.088 9.218 8.354 1.00 96.81 139 GLY A CA 1
ATOM 1139 C C . GLY A 1 139 ? -13.818 8.442 7.254 1.00 96.81 139 GLY A C 1
ATOM 1140 O O . GLY A 1 139 ? -13.234 7.629 6.541 1.00 96.81 139 GLY A O 1
ATOM 1141 N N . ILE A 1 140 ? -15.117 8.722 7.121 1.00 97.44 140 ILE A N 1
ATOM 1142 C CA . ILE A 1 140 ? -16.026 8.049 6.174 1.00 97.44 140 ILE A CA 1
ATOM 1143 C C . ILE A 1 140 ? -15.669 8.290 4.701 1.00 97.44 140 ILE A C 1
ATOM 1145 O O . ILE A 1 140 ? -15.960 7.444 3.862 1.00 97.44 140 ILE A O 1
ATOM 1149 N N . GLU A 1 141 ? -15.016 9.413 4.393 1.00 97.56 141 GLU A N 1
ATOM 1150 C CA . GLU A 1 141 ? -14.694 9.841 3.027 1.00 97.56 141 GLU A CA 1
ATOM 1151 C C . GLU A 1 141 ? -13.887 8.780 2.268 1.00 97.56 141 GLU A C 1
ATOM 1153 O O . GLU A 1 141 ? -14.217 8.438 1.137 1.00 97.56 141 GLU A O 1
ATOM 1158 N N . ALA A 1 142 ? -12.884 8.182 2.919 1.00 96.94 142 ALA A N 1
ATOM 1159 C CA . ALA A 1 142 ? -12.045 7.155 2.305 1.00 96.94 142 ALA A CA 1
ATOM 1160 C C . ALA A 1 142 ? -12.844 5.899 1.917 1.00 96.94 142 ALA A C 1
ATOM 1162 O O . ALA A 1 142 ? -12.567 5.262 0.903 1.00 96.94 142 ALA A O 1
ATOM 1163 N N . VAL A 1 143 ? -13.853 5.555 2.721 1.00 97.88 143 VAL A N 1
ATOM 1164 C CA . VAL A 1 143 ? -14.745 4.421 2.460 1.00 97.88 143 VAL A CA 1
ATOM 1165 C C . VAL A 1 143 ? -15.690 4.743 1.302 1.00 97.88 143 VAL A C 1
ATOM 1167 O O . VAL A 1 143 ? -15.884 3.919 0.415 1.00 97.88 143 VAL A O 1
ATOM 1170 N N . GLN A 1 144 ? -16.242 5.956 1.267 1.00 97.50 144 GLN A N 1
ATOM 1171 C CA . GLN A 1 144 ? -17.114 6.409 0.180 1.00 97.50 144 GLN A CA 1
ATOM 1172 C C . GLN A 1 144 ? -16.375 6.456 -1.166 1.00 97.50 144 GLN A C 1
ATOM 1174 O O . GLN A 1 144 ? -16.900 5.963 -2.164 1.00 97.50 144 GLN A O 1
ATOM 1179 N N . GLN A 1 145 ? -15.144 6.977 -1.175 1.00 96.50 145 GLN A N 1
ATOM 1180 C CA . GLN A 1 145 ? -14.264 7.028 -2.349 1.00 96.50 145 GLN A CA 1
ATOM 1181 C C . GLN A 1 145 ? -14.024 5.631 -2.929 1.00 96.50 145 GLN A C 1
ATOM 1183 O O . GLN A 1 145 ? -14.329 5.383 -4.096 1.00 96.50 145 GLN A O 1
ATOM 1188 N N . VAL A 1 146 ? -13.589 4.679 -2.095 1.00 97.1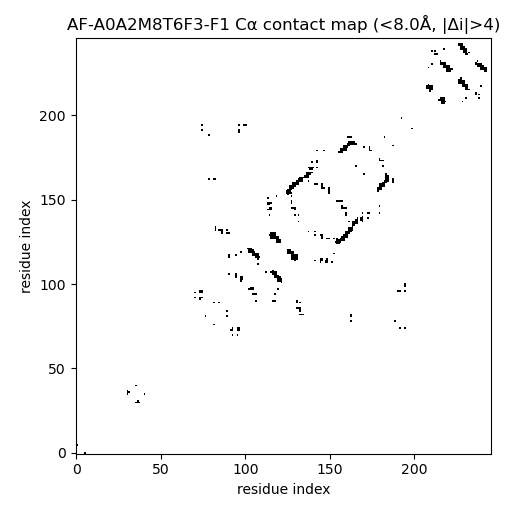2 146 VAL A N 1
ATOM 1189 C CA . VAL A 1 146 ? -13.264 3.330 -2.580 1.00 97.12 146 VAL A CA 1
ATOM 1190 C C . VAL A 1 146 ? -14.499 2.542 -3.042 1.00 97.12 146 VAL A C 1
ATOM 1192 O O . VAL A 1 146 ? -14.407 1.675 -3.912 1.00 97.12 146 VAL A O 1
ATOM 1195 N N . ILE A 1 147 ? -15.675 2.818 -2.468 1.00 96.81 147 ILE A N 1
ATOM 1196 C CA . ILE A 1 147 ? -16.936 2.216 -2.921 1.00 96.81 147 ILE A CA 1
ATOM 1197 C C . ILE A 1 147 ? -17.286 2.728 -4.321 1.00 96.81 147 ILE A C 1
ATOM 1199 O O . ILE A 1 147 ? -17.652 1.930 -5.187 1.00 96.81 147 ILE A O 1
ATOM 1203 N N . ALA A 1 148 ? -17.146 4.035 -4.561 1.00 94.88 148 ALA A N 1
ATOM 1204 C CA . ALA A 1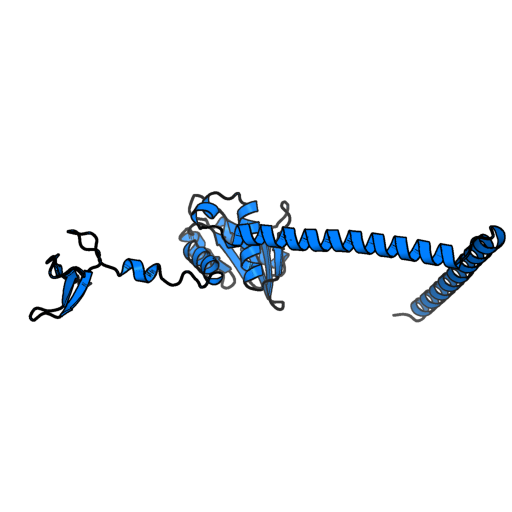 148 ? -17.424 4.640 -5.860 1.00 94.88 148 ALA A CA 1
ATOM 1205 C C . ALA A 1 148 ? -16.464 4.133 -6.951 1.00 94.88 148 ALA A C 1
ATOM 1207 O O . ALA A 1 148 ? -16.893 3.824 -8.067 1.00 94.88 148 ALA A O 1
ATOM 1208 N N . SER A 1 149 ? -15.181 3.968 -6.619 1.00 95.69 149 SER A N 1
ATOM 1209 C CA . SER A 1 149 ? -14.153 3.530 -7.568 1.00 95.69 149 SER A CA 1
ATOM 1210 C C . SER A 1 149 ? -14.308 2.071 -8.019 1.00 95.69 149 SER A C 1
ATOM 1212 O O . SER A 1 149 ? -13.888 1.715 -9.125 1.00 95.69 149 SER A O 1
ATOM 1214 N N . LYS A 1 150 ? -14.972 1.219 -7.223 1.00 95.62 150 LYS A N 1
ATOM 1215 C CA . LYS A 1 150 ? -15.161 -0.215 -7.507 1.00 95.62 150 LYS A CA 1
ATOM 1216 C C . LYS A 1 150 ? -15.678 -0.491 -8.918 1.00 95.62 150 LYS A C 1
ATOM 1218 O O . LYS A 1 150 ? -15.107 -1.311 -9.641 1.00 95.62 150 LYS A O 1
ATOM 1223 N N . SER A 1 151 ? -16.765 0.180 -9.296 1.00 93.88 151 SER A N 1
ATOM 1224 C CA . SER A 1 151 ? -17.434 -0.031 -10.584 1.00 93.88 151 SER A CA 1
ATOM 1225 C C . SER A 1 151 ? -16.572 0.449 -11.746 1.00 93.88 151 SER A C 1
ATOM 1227 O O . SER A 1 151 ? -16.479 -0.236 -12.764 1.00 93.88 151 SER A O 1
ATOM 1229 N N . TYR A 1 152 ? -15.892 1.585 -11.571 1.00 94.44 152 TYR A N 1
ATOM 1230 C CA . TYR A 1 152 ? -14.996 2.149 -12.577 1.00 94.44 152 TYR A CA 1
ATOM 1231 C C . TYR A 1 152 ? -13.841 1.190 -12.894 1.00 94.44 152 TYR A C 1
ATOM 1233 O O . TYR A 1 152 ? -13.606 0.841 -14.053 1.00 94.44 152 TYR A O 1
ATOM 1241 N N . TYR A 1 153 ? -13.187 0.662 -11.856 1.00 95.44 153 TYR A N 1
ATOM 1242 C CA . TYR A 1 153 ? -12.076 -0.275 -12.018 1.00 95.44 153 TYR A CA 1
ATOM 1243 C C . TYR A 1 153 ? -12.504 -1.727 -12.243 1.00 95.44 153 TYR A C 1
ATOM 1245 O O . TYR A 1 153 ? -11.635 -2.578 -12.439 1.00 95.44 153 TYR A O 1
ATOM 1253 N N . LYS A 1 154 ? -13.809 -2.035 -12.278 1.00 95.50 154 LYS A N 1
ATOM 1254 C CA . LYS A 1 154 ? -14.346 -3.406 -12.394 1.00 95.50 154 LYS A CA 1
ATOM 1255 C C . LYS A 1 154 ? -13.721 -4.341 -11.350 1.00 95.50 154 LYS A C 1
ATOM 1257 O O . LYS A 1 154 ? -13.211 -5.408 -11.694 1.00 95.50 154 LYS A O 1
ATOM 1262 N N . ALA A 1 155 ? -13.674 -3.878 -10.103 1.00 96.75 155 ALA A N 1
ATOM 1263 C CA . ALA A 1 155 ? -13.097 -4.611 -8.986 1.00 96.75 155 ALA A CA 1
ATOM 1264 C C . ALA A 1 155 ? -14.140 -5.496 -8.292 1.00 96.75 155 ALA A C 1
ATOM 1266 O O . ALA A 1 155 ? -15.315 -5.143 -8.196 1.00 96.75 155 ALA A O 1
ATOM 1267 N N . ASP A 1 156 ? -13.694 -6.623 -7.748 1.00 97.44 156 ASP A N 1
ATOM 1268 C CA . ASP A 1 156 ? -14.521 -7.551 -6.975 1.00 97.44 156 ASP A CA 1
ATOM 1269 C C . ASP A 1 156 ? -14.649 -7.092 -5.517 1.00 97.44 156 ASP A C 1
ATOM 1271 O O . A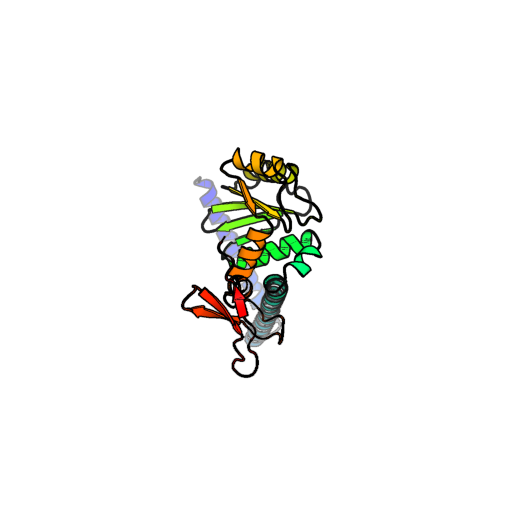SP A 1 156 ? -15.716 -7.209 -4.905 1.00 97.44 156 ASP A O 1
ATOM 1275 N N . LYS A 1 157 ? -13.582 -6.486 -4.979 1.00 97.88 157 LYS A N 1
ATOM 1276 C CA . LYS A 1 157 ? -13.488 -6.016 -3.591 1.00 97.88 157 LYS A CA 1
ATOM 1277 C C . LYS A 1 157 ? -12.887 -4.612 -3.490 1.00 97.88 157 LYS A C 1
ATOM 1279 O O . LYS A 1 157 ? -12.132 -4.187 -4.361 1.00 97.88 157 LYS A O 1
ATOM 1284 N N . CYS A 1 158 ? -13.200 -3.928 -2.401 1.00 98.19 158 CYS A N 1
ATOM 1285 C CA . CYS A 1 158 ? -12.643 -2.644 -2.000 1.00 98.19 158 CYS A CA 1
ATOM 1286 C C . CYS A 1 158 ? -11.787 -2.829 -0.748 1.00 98.19 158 CYS A C 1
ATOM 1288 O O . CYS A 1 158 ? -12.139 -3.606 0.142 1.00 98.19 158 CYS A O 1
ATOM 1290 N N . LEU A 1 159 ? -10.697 -2.081 -0.654 1.00 98.62 159 LEU A N 1
ATOM 1291 C CA . LEU A 1 159 ? -9.813 -2.073 0.499 1.00 98.62 159 LEU A CA 1
ATOM 1292 C C . LEU A 1 159 ? -9.428 -0.631 0.835 1.00 98.62 159 LEU A C 1
ATOM 1294 O O . LEU A 1 159 ? -8.980 0.105 -0.036 1.00 98.62 159 LEU A O 1
ATOM 1298 N N . VAL A 1 160 ? -9.552 -0.225 2.094 1.00 98.50 160 VAL A N 1
ATOM 1299 C CA . VAL A 1 160 ? -8.946 1.026 2.572 1.00 98.50 160 VAL A CA 1
ATOM 1300 C C . VAL A 1 160 ? -7.776 0.675 3.475 1.00 98.50 160 VAL A C 1
ATOM 1302 O O . VAL A 1 160 ? -7.949 -0.063 4.443 1.00 98.50 160 VAL A O 1
ATOM 1305 N N . VAL A 1 161 ? -6.593 1.210 3.180 1.00 98.56 161 VAL A N 1
ATOM 1306 C CA . VAL A 1 161 ? -5.382 0.985 3.976 1.00 98.56 161 VAL A CA 1
ATOM 1307 C C . VAL A 1 161 ? -4.910 2.299 4.571 1.00 98.56 161 VAL A C 1
ATOM 1309 O O . VAL A 1 161 ? -4.773 3.299 3.868 1.00 98.56 161 VAL A O 1
ATOM 1312 N N . THR A 1 162 ? -4.608 2.305 5.865 1.00 98.31 162 THR A N 1
ATOM 1313 C CA . THR A 1 162 ? -4.057 3.480 6.541 1.00 98.31 162 THR A CA 1
ATOM 1314 C C . THR A 1 162 ? -2.926 3.110 7.489 1.00 98.31 162 THR A C 1
ATOM 1316 O O . THR A 1 162 ? -2.886 2.017 8.050 1.00 98.31 162 THR A O 1
ATOM 1319 N N . ASN A 1 163 ? -1.999 4.044 7.704 1.00 97.69 163 ASN A N 1
ATOM 1320 C CA . ASN A 1 163 ? -1.044 3.936 8.801 1.00 97.69 163 ASN A CA 1
ATOM 1321 C C . ASN A 1 163 ? -1.713 4.161 10.169 1.00 97.69 163 ASN A C 1
ATOM 1323 O O . ASN A 1 163 ? -1.118 3.825 11.187 1.00 97.69 163 ASN A O 1
ATOM 1327 N N . ASN A 1 164 ? -2.921 4.720 10.232 1.00 97.31 164 ASN A N 1
ATOM 1328 C CA . ASN A 1 164 ? -3.600 5.071 11.478 1.00 97.31 164 ASN A CA 1
ATOM 1329 C C . ASN A 1 164 ? -4.781 4.126 11.772 1.00 97.31 164 ASN A C 1
ATOM 1331 O O . ASN A 1 164 ? -4.770 2.958 11.397 1.00 97.31 164 ASN A O 1
ATOM 1335 N N . TYR A 1 165 ? -5.785 4.608 12.495 1.00 97.94 165 TYR A N 1
ATOM 1336 C CA . TYR A 1 165 ? -7.010 3.880 12.802 1.00 97.94 165 TYR A CA 1
ATOM 1337 C C . TYR A 1 165 ? -8.216 4.552 12.157 1.00 97.94 165 TYR A C 1
ATOM 1339 O O . TYR A 1 165 ? -8.191 5.742 11.850 1.00 97.94 165 TYR A O 1
ATOM 1347 N N . PHE A 1 166 ? -9.299 3.804 11.998 1.00 98.06 166 PHE A N 1
ATOM 1348 C CA . PHE A 1 166 ? -10.556 4.329 11.479 1.00 98.06 166 PHE A CA 1
ATOM 1349 C C . PHE A 1 166 ? -11.417 4.936 12.591 1.00 98.06 166 PHE A C 1
ATOM 1351 O O . PHE A 1 166 ? -11.312 4.581 13.770 1.00 98.06 166 PHE A O 1
ATOM 1358 N N . THR A 1 167 ? -12.276 5.881 12.221 1.00 98.00 167 THR A N 1
ATOM 1359 C CA . THR A 1 167 ? -13.349 6.351 13.107 1.00 98.00 167 THR A CA 1
ATOM 1360 C C . THR A 1 167 ? -14.461 5.296 13.213 1.00 98.00 167 THR A C 1
ATOM 1362 O O . THR A 1 167 ? -14.640 4.517 12.275 1.00 98.00 167 THR A O 1
ATOM 1365 N N . PRO A 1 168 ? -15.254 5.275 14.303 1.00 97.94 168 PRO A N 1
ATOM 1366 C CA . PRO A 1 168 ? -16.390 4.356 14.424 1.00 97.94 168 PRO A CA 1
ATOM 1367 C C . PRO A 1 168 ? -17.371 4.451 13.248 1.00 97.94 168 PRO A C 1
ATOM 1369 O O . PRO A 1 168 ? -17.833 3.435 12.748 1.00 97.94 168 PRO A O 1
ATOM 1372 N N . ASN A 1 169 ? -17.618 5.660 12.735 1.00 97.94 169 ASN A N 1
ATOM 1373 C CA . ASN A 1 169 ? -18.509 5.865 11.590 1.00 97.94 169 ASN A CA 1
ATOM 1374 C C . ASN A 1 169 ? -17.958 5.246 10.298 1.00 97.94 169 ASN A C 1
ATOM 1376 O O . ASN A 1 169 ? -18.725 4.699 9.511 1.00 97.94 169 ASN A O 1
ATOM 1380 N N . ALA A 1 170 ? -16.640 5.312 10.078 1.00 97.81 170 ALA A N 1
ATOM 1381 C CA . ALA A 1 170 ? -16.005 4.672 8.927 1.00 97.81 170 ALA A CA 1
ATOM 1382 C C . ALA A 1 170 ? -16.095 3.141 9.012 1.00 97.81 170 ALA A C 1
ATOM 1384 O O . ALA A 1 170 ? -16.395 2.497 8.011 1.00 97.81 170 ALA A O 1
ATOM 1385 N N . ILE A 1 171 ? -15.895 2.579 10.210 1.00 97.75 171 ILE A N 1
ATOM 1386 C CA . ILE A 1 171 ? -16.049 1.139 10.470 1.00 97.75 171 ILE A CA 1
ATOM 1387 C C . ILE A 1 171 ? -17.494 0.711 10.202 1.00 97.75 171 ILE A C 1
ATOM 1389 O O . ILE A 1 171 ? -17.718 -0.168 9.379 1.00 97.75 171 ILE A O 1
ATOM 1393 N N . ASN A 1 172 ? -18.472 1.408 10.788 1.00 97.56 172 ASN A N 1
ATOM 1394 C CA . ASN A 1 172 ? -19.890 1.114 10.581 1.00 97.56 172 ASN A CA 1
ATOM 1395 C C . ASN A 1 172 ? -20.273 1.158 9.091 1.00 97.56 172 ASN A C 1
ATOM 1397 O O . ASN A 1 172 ? -20.975 0.275 8.604 1.00 97.56 172 ASN A O 1
ATOM 1401 N N . LEU A 1 173 ? -19.797 2.160 8.340 1.00 97.56 173 LEU A N 1
ATOM 1402 C CA . LEU A 1 173 ? -20.065 2.251 6.904 1.00 97.56 173 LEU A CA 1
ATOM 1403 C C . LEU A 1 173 ? -19.439 1.083 6.126 1.00 97.56 173 LEU A C 1
ATOM 1405 O O . LEU A 1 173 ? -20.085 0.530 5.235 1.00 97.56 173 LEU A O 1
ATOM 1409 N N . ALA A 1 174 ? -18.213 0.680 6.459 1.00 97.00 174 ALA A N 1
ATOM 1410 C CA . ALA A 1 174 ? -17.585 -0.481 5.838 1.00 97.00 174 ALA A CA 1
ATOM 1411 C C . ALA A 1 174 ? -18.344 -1.779 6.161 1.00 97.00 174 ALA A C 1
ATOM 1413 O O . ALA A 1 174 ? -18.618 -2.550 5.248 1.00 97.00 174 ALA A O 1
ATOM 1414 N N . ASP A 1 175 ? -18.783 -1.971 7.406 1.00 95.31 175 ASP A N 1
ATOM 1415 C CA . ASP A 1 175 ? -19.522 -3.167 7.835 1.00 95.31 175 ASP A CA 1
ATOM 1416 C C . ASP A 1 175 ? -20.872 -3.321 7.112 1.00 95.31 175 ASP A C 1
ATOM 1418 O O . ASP A 1 175 ? -21.303 -4.437 6.815 1.00 95.31 175 ASP A O 1
ATOM 1422 N N . THR A 1 176 ? -21.525 -2.209 6.747 1.00 94.81 176 THR A N 1
ATOM 1423 C CA . THR A 1 176 ? -22.744 -2.250 5.910 1.00 94.81 176 THR A CA 1
ATOM 1424 C C . THR A 1 176 ? -22.469 -2.678 4.463 1.00 94.81 176 THR A C 1
ATOM 1426 O O . THR A 1 176 ? -23.367 -3.167 3.777 1.00 94.81 176 THR A O 1
ATOM 1429 N N . ASN A 1 177 ? -21.225 -2.553 3.995 1.00 92.75 177 ASN A N 1
ATOM 1430 C CA . ASN A 1 177 ? -20.801 -2.883 2.641 1.00 92.75 177 ASN A CA 1
ATOM 1431 C C . ASN A 1 177 ? -19.905 -4.129 2.652 1.00 92.75 177 ASN A C 1
ATOM 1433 O O . ASN A 1 177 ? -18.685 -4.022 2.696 1.00 92.75 177 ASN A O 1
ATOM 1437 N N . LYS A 1 178 ? -20.488 -5.325 2.484 1.00 87.19 178 LYS A N 1
ATOM 1438 C CA . LYS A 1 178 ? -19.774 -6.630 2.538 1.00 87.19 178 LYS A CA 1
ATOM 1439 C C . LYS A 1 178 ? -18.522 -6.757 1.651 1.00 87.19 178 LYS A C 1
ATOM 1441 O O . LYS A 1 178 ? -17.718 -7.665 1.842 1.00 87.19 178 LYS A O 1
ATOM 1446 N N . ASN A 1 179 ? -18.374 -5.883 0.658 1.00 94.19 179 ASN A N 1
ATOM 1447 C CA . ASN A 1 179 ? -17.244 -5.870 -0.264 1.00 94.19 179 ASN A CA 1
ATOM 1448 C C . ASN A 1 179 ? -16.115 -4.917 0.151 1.00 94.19 179 ASN A C 1
ATOM 1450 O O . ASN A 1 179 ? -15.146 -4.811 -0.593 1.00 94.19 179 ASN A O 1
ATOM 1454 N N . VAL A 1 180 ? -16.237 -4.210 1.273 1.00 97.38 180 VAL A N 1
ATOM 1455 C CA . VAL A 1 180 ? -15.229 -3.275 1.776 1.00 97.38 180 VAL A CA 1
ATOM 1456 C C . VAL A 1 180 ? -14.471 -3.926 2.921 1.00 97.38 180 VAL A C 1
ATOM 1458 O O . VAL A 1 180 ? -15.057 -4.454 3.859 1.00 97.38 180 VAL A O 1
ATOM 1461 N N . GLU A 1 181 ? -13.150 -3.878 2.840 1.00 98.00 181 GLU A N 1
ATOM 1462 C CA . GLU A 1 181 ? -12.251 -4.268 3.917 1.00 98.00 181 GLU A CA 1
ATOM 1463 C C . GLU A 1 181 ? -11.455 -3.048 4.388 1.00 98.00 181 GLU A C 1
ATOM 1465 O O . GLU A 1 181 ? -11.103 -2.172 3.594 1.00 98.00 181 GLU A O 1
ATOM 1470 N N . LEU A 1 182 ? -11.182 -2.982 5.688 1.00 98.25 182 LEU A N 1
ATOM 1471 C CA . LEU A 1 182 ? -10.420 -1.906 6.311 1.00 98.25 182 LEU A CA 1
ATOM 1472 C C . LEU A 1 182 ? -9.155 -2.487 6.929 1.00 98.25 182 LEU A C 1
ATOM 1474 O O . LEU A 1 182 ? -9.242 -3.378 7.770 1.00 98.25 182 LEU A O 1
ATOM 1478 N N . TRP A 1 183 ? -7.994 -1.981 6.526 1.00 98.38 183 TRP A N 1
ATOM 1479 C CA . TRP A 1 183 ? -6.706 -2.322 7.124 1.00 98.38 183 TRP A CA 1
ATOM 1480 C C . TRP A 1 183 ? -6.180 -1.128 7.904 1.00 98.38 183 TRP A C 1
ATOM 1482 O O . TRP A 1 183 ? -5.762 -0.117 7.328 1.00 98.38 183 TRP A O 1
ATOM 1492 N N . ASP A 1 184 ? -6.240 -1.249 9.228 1.00 97.94 184 ASP A N 1
ATOM 1493 C CA . ASP A 1 184 ? -5.717 -0.244 10.145 1.00 97.94 184 ASP A CA 1
ATOM 1494 C C . ASP A 1 184 ? -4.223 -0.473 10.422 1.00 97.94 184 ASP A C 1
ATOM 1496 O O . ASP A 1 184 ? -3.576 -1.366 9.864 1.00 97.94 184 ASP A O 1
ATOM 1500 N N . ARG A 1 185 ? -3.653 0.331 11.320 1.00 95.94 185 ARG A N 1
ATOM 1501 C CA . ARG A 1 185 ? -2.253 0.232 11.739 1.00 95.94 185 ARG A CA 1
ATOM 1502 C C . ARG A 1 185 ? -1.813 -1.191 12.097 1.00 95.94 185 ARG A C 1
ATOM 1504 O O . ARG A 1 185 ? -0.681 -1.573 11.805 1.00 95.94 185 ARG A O 1
ATOM 1511 N N . ARG A 1 186 ? -2.669 -1.980 12.749 1.00 95.31 186 ARG A N 1
ATOM 1512 C CA . ARG A 1 186 ? -2.355 -3.356 13.162 1.00 95.31 186 ARG A CA 1
ATOM 1513 C C . ARG A 1 186 ? -2.262 -4.273 11.953 1.00 95.31 186 ARG A C 1
ATOM 1515 O O . ARG A 1 186 ? -1.329 -5.073 11.879 1.00 95.31 186 ARG A O 1
ATOM 1522 N N . ASP A 1 187 ? -3.184 -4.140 11.007 1.00 97.00 187 ASP A N 1
ATOM 1523 C CA . ASP A 1 187 ? -3.195 -4.926 9.773 1.00 97.00 187 ASP A CA 1
ATOM 1524 C C . ASP A 1 187 ? -2.015 -4.564 8.871 1.00 97.00 187 ASP A C 1
ATOM 1526 O O . ASP A 1 187 ? -1.348 -5.456 8.341 1.00 97.00 187 ASP A O 1
ATOM 1530 N N . LEU A 1 188 ? -1.679 -3.274 8.791 1.00 95.31 188 LEU A N 1
ATOM 1531 C CA . LEU A 1 188 ? -0.499 -2.780 8.089 1.00 95.31 188 LEU A CA 1
ATOM 1532 C C . LEU A 1 188 ? 0.788 -3.390 8.667 1.00 95.31 188 LEU A C 1
ATOM 1534 O O . LEU A 1 188 ? 1.571 -3.988 7.933 1.00 95.31 188 LEU A O 1
ATOM 1538 N N . ILE A 1 189 ? 0.979 -3.337 9.990 1.00 93.62 189 ILE A N 1
ATOM 1539 C CA . ILE A 1 189 ? 2.140 -3.955 10.659 1.00 93.62 189 ILE A CA 1
ATOM 1540 C C . ILE A 1 189 ? 2.156 -5.474 10.444 1.00 93.62 189 ILE A C 1
ATOM 1542 O O . ILE A 1 189 ? 3.210 -6.069 10.209 1.00 93.62 189 ILE A O 1
ATOM 1546 N N . LYS A 1 190 ? 0.993 -6.129 10.500 1.00 93.75 190 LYS A N 1
ATOM 1547 C CA . LYS A 1 190 ? 0.868 -7.566 10.232 1.00 93.75 190 LYS A CA 1
ATOM 1548 C C . LYS A 1 190 ? 1.298 -7.902 8.803 1.00 93.75 190 LYS A C 1
ATOM 1550 O O . LYS A 1 190 ? 1.979 -8.907 8.607 1.00 93.75 190 LYS A O 1
ATOM 1555 N N . MET A 1 191 ? 0.935 -7.079 7.820 1.00 93.94 191 MET A N 1
ATOM 1556 C CA . MET A 1 191 ? 1.378 -7.215 6.432 1.00 93.94 191 MET A CA 1
ATOM 1557 C C . MET A 1 191 ? 2.897 -7.035 6.311 1.00 93.94 191 MET A C 1
ATOM 1559 O O . MET A 1 191 ? 3.553 -7.876 5.701 1.00 93.94 191 MET A O 1
ATOM 1563 N N . MET A 1 192 ? 3.462 -6.003 6.942 1.00 90.94 192 MET A N 1
ATOM 1564 C CA . MET A 1 192 ? 4.911 -5.749 6.955 1.00 90.94 192 MET A CA 1
ATOM 1565 C C . MET A 1 192 ? 5.687 -6.948 7.517 1.00 90.94 192 MET A C 1
ATOM 1567 O O . MET A 1 192 ? 6.656 -7.413 6.922 1.00 90.94 192 MET A O 1
ATOM 1571 N N . ASN A 1 193 ? 5.209 -7.523 8.623 1.00 87.25 193 ASN A N 1
ATOM 1572 C CA . ASN A 1 193 ? 5.873 -8.646 9.286 1.00 87.25 193 ASN A CA 1
ATOM 1573 C C . ASN A 1 193 ? 5.696 -9.984 8.554 1.00 87.25 193 ASN A C 1
ATOM 1575 O O . ASN A 1 193 ? 6.558 -10.853 8.666 1.00 87.25 193 ASN A O 1
ATOM 1579 N N . LYS A 1 194 ? 4.621 -10.173 7.775 1.00 81.88 194 LYS A N 1
ATOM 1580 C CA . LYS A 1 194 ? 4.461 -11.376 6.933 1.00 81.88 194 LYS A CA 1
ATOM 1581 C C . LYS A 1 194 ? 5.602 -11.532 5.928 1.00 81.88 194 LYS A C 1
ATOM 1583 O O . LYS A 1 194 ? 5.944 -12.657 5.574 1.00 81.88 194 LYS A O 1
ATOM 1588 N N . ASN A 1 195 ? 6.197 -10.418 5.510 1.00 65.25 195 ASN A N 1
ATOM 1589 C CA . ASN A 1 195 ? 7.279 -10.390 4.533 1.00 65.25 195 ASN A CA 1
ATOM 1590 C C . ASN A 1 195 ? 8.667 -10.595 5.162 1.00 65.25 195 ASN A C 1
ATOM 1592 O O . ASN A 1 195 ? 9.632 -10.793 4.425 1.00 65.25 195 ASN A O 1
ATOM 1596 N N . ASN A 1 196 ? 8.768 -10.594 6.498 1.00 60.00 196 ASN A N 1
ATOM 1597 C CA . ASN A 1 196 ? 10.015 -10.798 7.224 1.00 60.00 196 ASN A CA 1
ATOM 1598 C C . ASN A 1 196 ? 9.828 -11.819 8.371 1.00 60.00 196 ASN A C 1
ATOM 1600 O O . ASN A 1 196 ? 9.529 -11.437 9.506 1.00 60.00 196 ASN A O 1
ATOM 1604 N N . PRO A 1 197 ? 10.019 -13.132 8.121 1.00 53.50 197 PRO A N 1
ATOM 1605 C CA . PRO A 1 197 ? 9.788 -14.178 9.122 1.00 53.50 197 PRO A CA 1
ATOM 1606 C C . PRO A 1 197 ? 10.742 -14.116 10.331 1.00 53.50 197 PRO A C 1
ATOM 1608 O O . PRO A 1 197 ? 10.587 -14.899 11.267 1.00 53.50 197 PRO A O 1
ATOM 1611 N N . THR A 1 198 ? 11.699 -13.182 10.351 1.00 51.00 198 THR A N 1
ATOM 1612 C CA . THR A 1 198 ? 12.655 -12.990 11.452 1.00 51.00 198 THR A CA 1
ATOM 1613 C C . THR A 1 198 ? 12.086 -12.230 12.657 1.00 51.00 198 THR A C 1
ATOM 1615 O O . THR A 1 198 ? 12.706 -12.243 13.716 1.00 51.00 198 THR A O 1
ATOM 1618 N N . ILE A 1 199 ? 10.880 -11.649 12.567 1.00 51.47 199 ILE A N 1
ATOM 1619 C CA . ILE A 1 199 ? 10.210 -10.973 13.697 1.00 51.47 199 ILE A CA 1
ATOM 1620 C C . ILE A 1 199 ? 9.001 -11.791 14.184 1.00 51.47 199 ILE A C 1
ATOM 1622 O O . ILE A 1 199 ? 7.879 -11.307 14.319 1.00 51.47 199 ILE A O 1
ATOM 1626 N N . LYS A 1 200 ? 9.221 -13.069 14.498 1.00 47.06 200 LYS A N 1
ATOM 1627 C CA . LYS A 1 200 ? 8.441 -13.736 15.551 1.00 47.06 200 LYS A CA 1
ATOM 1628 C C . LYS A 1 200 ? 9.151 -13.447 16.877 1.00 47.06 200 LYS A C 1
ATOM 1630 O O . LYS A 1 200 ? 10.191 -14.046 17.107 1.00 47.06 200 LYS A O 1
ATOM 1635 N N . SER A 1 201 ? 8.637 -12.523 17.706 1.00 50.84 201 SER A N 1
ATOM 1636 C CA . SER A 1 201 ? 8.743 -12.553 19.197 1.00 50.84 201 SER A CA 1
ATOM 1637 C C . SER A 1 201 ? 8.589 -11.205 19.941 1.00 50.84 201 SER A C 1
ATOM 1639 O O . SER A 1 201 ? 8.922 -11.130 21.123 1.00 50.84 201 SER A O 1
ATOM 1641 N N . SER A 1 202 ? 8.007 -10.136 19.381 1.00 51.84 202 SER A N 1
ATOM 1642 C CA . SER A 1 202 ? 7.673 -8.961 20.224 1.00 51.84 202 SER A CA 1
ATOM 1643 C C . SER A 1 202 ? 6.521 -9.228 21.213 1.00 51.84 202 SER A C 1
ATOM 1645 O O . SER A 1 202 ? 6.472 -8.616 22.279 1.00 51.84 202 SER A O 1
ATOM 1647 N N . SER A 1 203 ? 5.658 -10.216 20.943 1.00 50.69 203 SER A N 1
ATOM 1648 C CA . SER A 1 203 ? 4.610 -10.678 21.870 1.00 50.69 203 SER A CA 1
ATOM 1649 C C . SER A 1 203 ? 5.107 -11.619 22.979 1.00 50.69 203 SER A C 1
ATOM 1651 O O . SER A 1 203 ? 4.376 -11.879 23.932 1.00 50.69 203 SER A O 1
ATOM 1653 N N . GLU A 1 204 ? 6.336 -12.137 22.888 1.00 51.19 204 GLU A N 1
ATOM 1654 C CA . GLU A 1 204 ? 6.976 -12.872 23.992 1.00 51.19 204 GLU A CA 1
ATOM 1655 C C . GLU A 1 204 ? 7.787 -11.943 24.897 1.00 51.19 204 GLU A C 1
ATOM 1657 O O . GLU A 1 204 ? 7.879 -12.177 26.101 1.00 51.19 204 GLU A O 1
ATOM 1662 N N . ILE A 1 205 ? 8.312 -10.835 24.362 1.00 51.47 205 ILE A N 1
ATOM 1663 C CA . ILE A 1 205 ? 9.017 -9.827 25.165 1.00 51.47 205 ILE A CA 1
ATOM 1664 C C . ILE A 1 205 ? 8.066 -9.169 26.180 1.00 51.47 205 ILE A C 1
ATOM 1666 O O . ILE A 1 205 ? 8.477 -8.946 27.315 1.00 51.47 205 ILE A O 1
ATOM 1670 N N . SER A 1 206 ? 6.778 -8.979 25.861 1.00 51.34 206 SER A N 1
ATOM 1671 C CA . SER A 1 206 ? 5.797 -8.443 26.823 1.00 51.34 206 SER A CA 1
ATOM 1672 C C . SER A 1 206 ? 5.423 -9.407 27.961 1.00 51.34 206 SER A C 1
ATOM 1674 O O . SER A 1 206 ? 4.786 -8.983 28.924 1.00 51.34 206 SER A O 1
ATOM 1676 N N . LYS A 1 207 ? 5.797 -10.694 27.881 1.00 59.25 207 LYS A N 1
ATOM 1677 C CA . LYS A 1 207 ? 5.628 -11.668 28.977 1.00 59.25 207 LYS A CA 1
ATOM 1678 C C . LYS A 1 207 ? 6.839 -11.734 29.913 1.00 59.25 207 LYS A C 1
ATOM 1680 O O . LYS A 1 207 ? 6.724 -12.301 30.999 1.00 59.25 207 LYS A O 1
ATOM 1685 N N . ARG A 1 208 ? 7.988 -11.164 29.535 1.00 69.94 208 ARG A N 1
ATOM 1686 C CA . ARG A 1 208 ? 9.204 -11.213 30.356 1.00 69.94 208 ARG A CA 1
ATOM 1687 C C . ARG A 1 208 ? 9.142 -10.173 31.468 1.00 69.94 208 ARG A C 1
ATOM 1689 O O . ARG A 1 208 ? 9.241 -8.972 31.239 1.00 69.94 208 ARG A O 1
ATOM 1696 N N . VAL A 1 209 ? 8.967 -10.645 32.698 1.00 81.69 209 VAL A N 1
ATOM 1697 C CA . VAL A 1 209 ? 9.007 -9.807 33.899 1.00 81.69 209 VAL A CA 1
ATOM 1698 C C . VAL A 1 209 ? 10.464 -9.519 34.253 1.00 81.69 209 VAL A C 1
ATOM 1700 O O . VAL A 1 209 ? 11.239 -10.444 34.475 1.00 81.69 209 VAL A O 1
ATOM 1703 N N . ILE A 1 210 ? 10.844 -8.245 34.336 1.00 89.12 210 ILE A N 1
ATOM 1704 C CA . ILE A 1 210 ? 12.205 -7.824 34.699 1.00 89.12 210 ILE A CA 1
ATOM 1705 C C . ILE A 1 210 ? 12.312 -7.553 36.205 1.00 89.12 210 ILE A C 1
ATOM 1707 O O . ILE A 1 210 ? 11.396 -7.009 36.822 1.00 89.12 210 ILE A O 1
ATOM 1711 N N . CYS A 1 211 ? 13.439 -7.944 36.804 1.00 89.00 211 CYS A N 1
ATOM 1712 C CA . CYS A 1 211 ? 13.731 -7.735 38.218 1.00 89.00 211 CYS A CA 1
ATOM 1713 C C . CYS A 1 211 ? 14.015 -6.250 38.504 1.00 89.00 211 CYS A C 1
ATOM 1715 O O . CYS A 1 211 ? 14.993 -5.723 37.966 1.00 89.00 211 CYS A O 1
ATOM 1717 N N . PRO A 1 212 ? 13.275 -5.588 39.413 1.00 87.81 212 PRO A N 1
ATOM 1718 C CA . PRO A 1 212 ? 13.508 -4.180 39.746 1.00 87.81 212 PRO A CA 1
ATOM 1719 C C . PRO A 1 212 ? 14.836 -3.946 40.483 1.00 87.81 212 PRO A C 1
ATOM 1721 O O . PRO A 1 212 ? 15.321 -2.824 40.525 1.00 87.81 212 PRO A O 1
ATOM 1724 N N . LYS A 1 213 ? 15.441 -4.994 41.064 1.00 87.81 213 LYS A N 1
ATOM 1725 C CA . LYS A 1 213 ? 16.676 -4.870 41.852 1.00 87.81 213 LYS A CA 1
ATOM 1726 C C . LYS A 1 213 ? 17.956 -4.952 41.015 1.00 87.81 213 LYS A C 1
ATOM 1728 O O . LYS A 1 213 ? 18.974 -4.406 41.415 1.00 87.81 213 LYS A O 1
ATOM 1733 N N . CYS A 1 214 ? 17.952 -5.694 39.907 1.00 88.81 214 CYS A N 1
ATOM 1734 C CA . CYS A 1 214 ? 19.178 -5.951 39.137 1.00 88.81 214 CYS A CA 1
ATOM 1735 C C . CYS A 1 214 ? 18.996 -5.939 37.616 1.00 88.81 214 CYS A C 1
ATOM 1737 O O . CYS A 1 214 ? 19.937 -6.267 36.900 1.00 88.81 214 CYS A O 1
ATOM 1739 N N . GLY A 1 215 ? 17.791 -5.650 37.115 1.00 85.19 215 GLY A N 1
ATOM 1740 C CA . GLY A 1 215 ? 17.505 -5.573 35.680 1.00 85.19 215 GLY A CA 1
ATOM 1741 C C . GLY A 1 215 ? 17.511 -6.912 34.933 1.00 85.19 215 GLY A C 1
ATOM 1742 O O . GLY A 1 215 ? 17.223 -6.945 33.742 1.00 85.19 215 GLY A O 1
ATOM 1743 N N . LYS A 1 216 ? 17.806 -8.034 35.602 1.00 88.19 216 LYS A N 1
ATOM 1744 C CA . LYS A 1 216 ? 17.777 -9.374 34.992 1.00 88.19 216 LYS A CA 1
ATOM 1745 C C . LYS A 1 216 ? 16.359 -9.946 34.953 1.00 88.19 216 LYS A C 1
ATOM 1747 O O . LYS A 1 216 ? 15.510 -9.589 35.766 1.00 88.19 216 LYS A O 1
ATOM 1752 N N . GLU A 1 217 ? 16.114 -10.880 34.042 1.00 91.12 217 GLU A N 1
ATOM 1753 C CA . GLU A 1 217 ? 14.813 -11.541 33.885 1.00 91.12 217 GLU A CA 1
ATOM 1754 C C . GLU A 1 217 ? 14.376 -12.282 35.165 1.00 91.12 217 GLU A C 1
ATOM 1756 O O . GLU A 1 217 ? 15.200 -12.873 35.874 1.00 91.12 217 GLU A O 1
ATOM 1761 N N . MET A 1 218 ? 13.079 -12.261 35.471 1.00 91.81 218 MET A N 1
ATOM 1762 C CA . MET A 1 218 ? 12.460 -13.061 36.525 1.00 91.81 218 MET A CA 1
ATOM 1763 C C . MET A 1 218 ? 11.783 -14.295 35.926 1.00 91.81 218 MET A C 1
ATOM 1765 O O . MET A 1 218 ? 11.023 -14.197 34.968 1.00 91.81 218 MET A O 1
ATOM 1769 N N . LYS A 1 219 ? 12.027 -15.460 36.527 1.00 91.50 219 LYS A N 1
ATOM 1770 C CA . LYS A 1 219 ? 11.455 -16.749 36.122 1.00 91.50 219 LYS A CA 1
ATOM 1771 C C . LYS A 1 219 ? 10.302 -17.128 37.047 1.00 91.50 219 LYS A C 1
ATOM 1773 O O . LYS A 1 219 ? 10.392 -16.880 38.250 1.00 91.50 219 LYS A O 1
ATOM 1778 N N . LEU A 1 220 ? 9.253 -17.743 36.505 1.00 90.00 220 LEU A N 1
ATOM 1779 C CA . LEU A 1 220 ? 8.179 -18.334 37.305 1.00 90.00 220 LEU A CA 1
ATOM 1780 C C . LEU A 1 220 ? 8.738 -19.514 38.111 1.00 90.00 220 LEU A C 1
ATOM 1782 O O . LEU A 1 220 ? 9.469 -20.348 37.576 1.00 90.00 220 LEU A O 1
ATOM 1786 N N . ARG A 1 221 ? 8.436 -19.559 39.403 1.00 89.94 221 ARG A N 1
ATOM 1787 C CA . ARG A 1 221 ? 8.807 -20.630 40.326 1.00 89.94 221 ARG A CA 1
ATOM 1788 C C . ARG A 1 221 ? 7.582 -21.013 41.145 1.00 89.94 221 ARG A C 1
ATOM 1790 O O . ARG A 1 221 ? 6.758 -20.160 41.468 1.00 89.94 221 ARG A O 1
ATOM 1797 N N . HIS A 1 222 ? 7.503 -22.286 41.503 1.00 91.44 222 HIS A N 1
ATOM 1798 C CA . HIS A 1 222 ? 6.420 -22.831 42.310 1.00 91.44 222 HIS A CA 1
ATOM 1799 C C . HIS A 1 222 ? 6.888 -22.949 43.761 1.00 91.44 222 HIS A C 1
ATOM 1801 O O . HIS A 1 222 ? 7.929 -23.548 44.035 1.00 91.44 222 HIS A O 1
ATOM 1807 N N . GLY A 1 223 ? 6.159 -22.325 44.684 1.00 87.06 223 GLY A N 1
ATOM 1808 C CA . GLY A 1 223 ? 6.391 -22.433 46.122 1.00 87.06 223 GLY A CA 1
ATOM 1809 C C . GLY A 1 223 ? 5.191 -23.045 46.836 1.00 87.06 223 GLY A C 1
ATOM 1810 O O . GLY A 1 223 ? 4.122 -23.209 46.256 1.00 87.06 223 GLY A O 1
ATOM 1811 N N . ARG A 1 224 ? 5.349 -23.326 48.134 1.00 85.94 224 ARG A N 1
ATOM 1812 C CA . ARG A 1 224 ? 4.271 -23.867 48.983 1.00 85.94 224 ARG A CA 1
ATOM 1813 C C . ARG A 1 224 ? 3.015 -22.979 49.002 1.00 85.94 224 ARG A C 1
ATOM 1815 O O . ARG A 1 224 ? 1.913 -23.497 49.094 1.00 85.94 224 ARG A O 1
ATOM 1822 N N . ASN A 1 225 ? 3.191 -21.663 48.856 1.00 84.12 225 ASN A N 1
ATOM 1823 C CA . ASN A 1 225 ? 2.112 -20.667 48.876 1.00 84.12 225 ASN A CA 1
ATOM 1824 C C . ASN A 1 225 ? 1.657 -20.242 47.462 1.00 84.12 225 ASN A C 1
ATOM 1826 O O . ASN A 1 225 ? 1.021 -19.202 47.305 1.00 84.12 225 ASN A O 1
ATOM 1830 N N . GLY A 1 226 ? 2.008 -21.017 46.429 1.00 87.31 226 GLY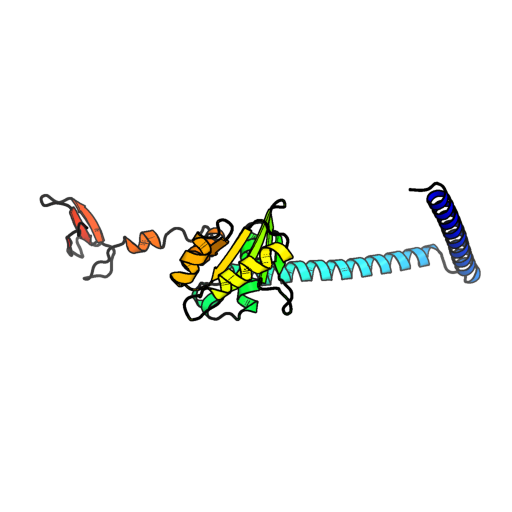 A N 1
ATOM 1831 C CA . GLY A 1 226 ? 1.671 -20.747 45.033 1.00 87.31 226 GLY A CA 1
ATOM 1832 C C . GLY A 1 226 ? 2.819 -20.163 44.209 1.00 87.31 226 GLY A C 1
ATOM 1833 O O . GLY A 1 226 ? 3.987 -20.155 44.614 1.00 87.31 226 GLY A O 1
ATOM 1834 N N . ASP A 1 227 ? 2.469 -19.709 43.009 1.00 90.94 227 ASP A N 1
ATOM 1835 C CA . ASP A 1 227 ? 3.436 -19.307 41.993 1.00 90.94 227 ASP A CA 1
ATOM 1836 C C . ASP A 1 227 ? 3.971 -17.897 42.244 1.00 90.94 227 ASP A C 1
ATOM 1838 O O . ASP A 1 227 ? 3.223 -16.953 42.520 1.00 90.94 227 ASP A O 1
ATOM 1842 N N . PHE A 1 228 ? 5.280 -17.728 42.082 1.00 91.81 228 PHE A N 1
ATOM 1843 C CA . PHE A 1 228 ? 5.945 -16.437 42.207 1.00 91.81 228 PHE A CA 1
ATOM 1844 C C . PHE A 1 228 ? 7.027 -16.264 41.141 1.00 91.81 228 PHE A C 1
ATOM 1846 O O . PHE A 1 228 ? 7.643 -17.217 40.672 1.00 91.81 228 PHE A O 1
ATOM 1853 N N . TYR A 1 229 ? 7.296 -15.020 40.764 1.00 91.56 229 TYR A N 1
ATOM 1854 C CA . TYR A 1 229 ? 8.460 -14.672 39.963 1.00 91.56 229 TYR A CA 1
ATOM 1855 C C . TYR A 1 229 ? 9.686 -14.575 40.873 1.00 91.56 229 TYR A C 1
ATOM 1857 O O . TYR A 1 229 ? 9.688 -13.796 41.825 1.00 91.56 229 TYR A O 1
ATOM 1865 N N . GLY A 1 230 ? 10.745 -15.325 40.578 1.00 91.94 230 GLY A N 1
ATOM 1866 C CA . GLY A 1 230 ? 12.051 -15.225 41.232 1.00 91.94 230 GLY A CA 1
ATOM 1867 C C . GLY A 1 230 ? 13.129 -14.769 40.251 1.00 91.94 230 GLY A C 1
ATOM 1868 O O . GLY A 1 230 ? 13.149 -15.206 39.100 1.00 91.94 230 GLY A O 1
ATOM 1869 N N . CYS A 1 231 ? 14.044 -13.900 40.685 1.00 93.19 231 CYS A N 1
ATOM 1870 C CA . CYS A 1 231 ? 15.127 -13.426 39.822 1.00 93.19 231 CYS A CA 1
ATOM 1871 C C . CYS A 1 231 ? 15.973 -14.594 39.271 1.00 93.19 231 CYS A C 1
ATOM 1873 O O . CYS A 1 231 ? 16.358 -15.510 40.003 1.00 93.19 231 CYS A O 1
ATOM 1875 N N . SER A 1 232 ? 16.302 -14.547 37.977 1.00 92.81 232 SER A N 1
ATOM 1876 C CA . SER A 1 232 ? 17.193 -15.519 37.323 1.00 92.81 232 SER A CA 1
ATOM 1877 C C . SER A 1 232 ? 18.607 -15.548 37.910 1.00 92.81 232 SER A C 1
ATOM 1879 O O . SER A 1 232 ? 19.298 -16.548 37.773 1.00 92.81 232 SER A O 1
ATOM 1881 N N . ASN A 1 233 ? 19.024 -14.483 38.598 1.00 93.44 233 ASN A N 1
ATOM 1882 C CA . ASN A 1 233 ? 20.361 -14.321 39.170 1.00 93.44 233 ASN A CA 1
ATOM 1883 C C . ASN A 1 233 ? 20.473 -14.792 40.628 1.00 93.44 233 ASN A C 1
ATOM 1885 O O . ASN A 1 233 ? 21.369 -14.355 41.349 1.00 93.44 233 ASN A O 1
ATOM 1889 N N . TYR A 1 234 ? 19.545 -15.617 41.106 1.00 86.75 234 TYR A N 1
ATOM 1890 C CA . TYR A 1 234 ? 19.675 -16.280 42.403 1.00 86.75 234 TYR A CA 1
ATOM 1891 C C . TYR A 1 234 ? 20.885 -17.243 42.385 1.00 86.75 234 TYR A C 1
ATOM 1893 O O . TYR A 1 234 ? 21.062 -17.928 41.379 1.00 86.75 234 TYR A O 1
ATOM 1901 N N . PRO A 1 235 ? 21.723 -17.320 43.442 1.00 88.44 235 PRO A N 1
ATOM 1902 C CA . PRO A 1 235 ? 21.549 -16.739 44.781 1.00 88.44 235 PRO A CA 1
ATOM 1903 C C . PRO A 1 235 ? 22.031 -15.288 44.941 1.00 88.44 235 PRO A C 1
ATOM 1905 O O . PRO A 1 235 ? 21.743 -14.670 45.966 1.00 88.44 235 PRO A O 1
ATOM 1908 N N . LYS A 1 236 ? 22.710 -14.713 43.937 1.00 91.38 236 LYS A N 1
ATOM 1909 C CA . LYS A 1 236 ? 23.270 -13.344 43.983 1.00 91.38 236 LYS A CA 1
ATOM 1910 C C . LYS A 1 236 ? 22.192 -12.253 44.075 1.00 91.38 236 LYS A C 1
ATOM 1912 O O . LYS A 1 236 ? 22.423 -11.196 44.650 1.00 91.38 236 LYS A O 1
ATOM 1917 N N . CYS A 1 237 ? 21.000 -12.495 43.530 1.00 90.31 237 CYS A N 1
ATOM 1918 C CA . CYS A 1 237 ? 19.831 -11.631 43.685 1.00 90.31 237 CYS A CA 1
ATOM 1919 C C . CYS A 1 237 ? 18.630 -12.442 44.187 1.00 90.31 237 CYS A C 1
ATOM 1921 O O . CYS A 1 237 ? 18.126 -13.312 43.480 1.00 90.31 237 CYS A O 1
ATOM 1923 N N . LYS A 1 238 ? 18.152 -12.128 45.398 1.00 91.00 238 LYS A N 1
ATOM 1924 C CA . LYS A 1 238 ? 17.028 -12.813 46.067 1.00 91.00 238 LYS A CA 1
ATOM 1925 C C . LYS A 1 238 ? 15.665 -12.124 45.865 1.00 91.00 238 LYS A C 1
ATOM 1927 O O . LYS A 1 238 ? 14.745 -12.352 46.636 1.00 91.00 238 LYS A O 1
ATOM 1932 N N . CYS A 1 239 ? 15.536 -11.245 44.869 1.00 89.81 239 CYS A N 1
ATOM 1933 C CA . CYS A 1 239 ? 14.286 -10.526 44.607 1.00 89.81 239 CYS A CA 1
ATOM 1934 C C . CYS A 1 239 ? 13.192 -11.479 44.093 1.00 89.81 239 CYS A C 1
ATOM 1936 O O . CYS A 1 239 ? 13.436 -12.275 43.177 1.00 89.81 239 CYS A O 1
ATOM 1938 N N . THR A 1 240 ? 11.993 -11.365 44.666 1.00 91.19 240 THR A N 1
ATOM 1939 C CA . THR A 1 240 ? 10.788 -12.110 44.288 1.00 91.19 240 THR A CA 1
ATOM 1940 C C . THR A 1 240 ? 9.618 -11.156 44.039 1.00 91.19 240 THR A C 1
ATOM 1942 O O . THR A 1 240 ? 9.616 -10.019 44.510 1.00 91.19 240 THR A O 1
ATOM 1945 N N . ARG A 1 241 ? 8.625 -11.592 43.258 1.00 89.00 241 ARG A N 1
ATOM 1946 C CA . ARG A 1 241 ? 7.401 -10.831 42.976 1.00 89.00 241 ARG A CA 1
ATOM 1947 C C . ARG A 1 241 ? 6.216 -11.779 42.820 1.00 89.00 241 ARG A C 1
ATOM 1949 O O . ARG A 1 241 ? 6.340 -12.801 42.152 1.00 89.00 241 ARG A O 1
ATOM 1956 N N . ALA A 1 242 ? 5.064 -11.432 43.386 1.00 86.94 242 ALA A N 1
ATOM 1957 C CA . ALA A 1 242 ? 3.846 -12.221 43.218 1.00 86.94 242 ALA A CA 1
ATOM 1958 C C . ALA A 1 242 ? 3.378 -12.242 41.749 1.00 86.94 242 ALA A C 1
ATOM 1960 O O . ALA A 1 242 ? 3.533 -11.258 41.013 1.00 86.94 242 ALA A O 1
ATOM 1961 N N . VAL A 1 243 ? 2.792 -13.360 41.319 1.00 84.75 243 VAL A N 1
ATOM 1962 C CA . VAL A 1 243 ? 2.124 -13.462 40.016 1.00 84.75 243 VAL A CA 1
ATOM 1963 C C . VAL A 1 243 ? 0.750 -12.807 40.150 1.00 84.75 243 VAL A C 1
ATOM 1965 O O . VAL A 1 243 ? -0.111 -13.316 40.862 1.00 84.75 243 VAL A O 1
ATOM 1968 N N . ARG A 1 244 ? 0.526 -11.664 39.487 1.00 71.12 244 ARG A N 1
ATOM 1969 C CA . ARG A 1 244 ? -0.824 -11.083 39.402 1.00 71.12 244 ARG A CA 1
ATOM 1970 C C . ARG A 1 244 ? -1.691 -12.006 38.547 1.00 71.12 244 ARG A C 1
ATOM 1972 O O . ARG A 1 244 ? -1.480 -12.078 37.338 1.00 71.12 244 ARG A O 1
ATOM 1979 N N . ARG A 1 245 ? -2.640 -12.701 39.173 1.00 57.47 245 ARG A N 1
ATOM 1980 C CA . ARG A 1 245 ? -3.734 -13.382 38.474 1.00 57.47 245 ARG A CA 1
ATOM 1981 C C . ARG A 1 245 ? -4.720 -12.294 38.038 1.00 57.47 245 ARG A C 1
ATOM 1983 O O . ARG A 1 245 ? -5.168 -11.524 38.884 1.00 57.47 245 ARG A O 1
ATOM 1990 N N . ARG A 1 246 ? -4.918 -12.141 36.729 1.00 49.31 246 ARG A N 1
ATOM 1991 C CA . ARG A 1 246 ? -6.072 -11.408 36.193 1.00 49.31 246 ARG A CA 1
ATOM 1992 C C . ARG A 1 246 ? -7.252 -12.355 36.141 1.00 49.31 246 ARG A C 1
ATOM 1994 O O . ARG A 1 246 ? -6.985 -13.554 35.904 1.00 49.31 246 ARG A O 1
#

Radius of gyration: 32.51 Å; Cα contacts (8 Å, |Δi|>4): 296; chains: 1; bounding box: 55×37×107 Å